Protein AF-A0A353M0T8-F1 (afdb_monomer)

Solvent-accessible surface area (backbone atoms only — not comparable to full-atom values): 13408 Å² total; per-residue (Å²): 133,67,71,51,78,49,78,46,78,76,43,76,49,71,53,77,60,93,92,59,94,62,74,53,70,44,45,34,38,38,43,40,48,41,46,63,42,78,44,73,46,60,30,57,77,46,74,51,64,88,62,98,70,72,75,49,75,45,65,50,77,38,79,50,81,59,85,53,52,76,47,76,43,81,46,80,46,76,46,75,47,76,66,82,47,95,89,59,68,36,44,64,43,74,76,49,57,52,71,50,79,45,80,78,47,77,49,61,37,74,32,33,41,40,38,33,30,27,31,27,38,38,38,34,30,29,24,74,81,73,47,80,47,76,50,78,37,78,54,65,48,67,48,77,49,78,48,74,42,89,87,38,52,53,85,44,48,81,46,77,49,77,48,73,49,58,49,73,42,72,34,78,86,19,42,25,32,39,34,44,34,42,41,35,45,31,40,32,38,28,61,83,56,69,44,76,40,45,56,45,76,47,39,81,87,70,55,53,54,73,45,71,42,82,43,78,42,88,40,78,68,62,78,57,77,48,79,49,80,106

pLDDT: mean 82.89, std 14.6, range [38.47, 98.19]

Sequence (230 aa):
MISEVNMAILACEWDLSSGQYSLDVDLILAVSVQVEQVQTIKAISDANIGQSVKLSTDGVVLNTLPPAVKLKIDKEITGILEFAQEGAAPVQTVLDITTDVKLNETELTKGKLVTRGAATLEVLYEDEELAVKVQSFVQALPFELVFEGPEIQGGMALQPRLKAQSEGYVVNDGKSVRVELKLAGAILLRDHQPLQILTEITAPGNQVEVRKELVAVDSFVNRKEQQATA

Structure (mmCIF, N/CA/C/O backbone):
data_AF-A0A353M0T8-F1
#
_entry.id   AF-A0A353M0T8-F1
#
loop_
_atom_site.group_PDB
_atom_site.id
_atom_site.type_symbol
_atom_site.label_atom_id
_atom_site.label_alt_id
_atom_site.label_comp_id
_atom_site.label_asym_id
_atom_site.label_entity_id
_atom_site.label_seq_id
_atom_site.pdbx_PDB_ins_code
_atom_site.Cartn_x
_atom_site.Cartn_y
_atom_site.Cartn_z
_atom_site.occupancy
_atom_site.B_iso_or_equiv
_atom_site.auth_seq_id
_atom_site.auth_comp_id
_atom_site.auth_asym_id
_atom_site.auth_atom_id
_atom_site.pdbx_PDB_model_num
ATOM 1 N N . MET A 1 1 ? -3.900 0.163 -27.337 1.00 49.16 1 MET A N 1
ATOM 2 C CA . MET A 1 1 ? -4.427 1.428 -26.794 1.00 49.16 1 MET A CA 1
ATOM 3 C C . MET A 1 1 ? -4.966 1.122 -25.415 1.00 49.16 1 MET A C 1
ATOM 5 O O . MET A 1 1 ? -6.133 0.772 -25.276 1.00 49.16 1 MET A O 1
ATOM 9 N N . ILE A 1 2 ? -4.084 1.124 -24.421 1.00 53.62 2 ILE A N 1
ATOM 10 C CA . ILE A 1 2 ? -4.481 0.979 -23.026 1.00 53.62 2 ILE A CA 1
ATOM 11 C C . ILE A 1 2 ? -4.616 2.402 -22.487 1.00 53.62 2 ILE A C 1
ATOM 13 O O . ILE A 1 2 ? -3.656 3.166 -22.452 1.00 53.62 2 ILE A O 1
ATOM 17 N N . SER A 1 3 ? -5.840 2.791 -22.154 1.00 55.12 3 SER A N 1
ATOM 18 C CA . SER A 1 3 ? -6.124 4.025 -21.427 1.00 55.12 3 SER A CA 1
ATOM 19 C C . SER A 1 3 ? -6.452 3.645 -19.991 1.00 55.12 3 SER A C 1
ATOM 21 O O . SER A 1 3 ? -7.425 2.925 -19.763 1.00 55.12 3 SER A O 1
ATOM 23 N N . GLU A 1 4 ? -5.649 4.110 -19.039 1.00 61.31 4 GLU A N 1
ATOM 24 C CA . GLU A 1 4 ? -5.911 3.912 -17.613 1.00 61.31 4 GLU A CA 1
ATOM 25 C C . GLU A 1 4 ? -6.399 5.237 -17.023 1.00 61.31 4 GLU A C 1
ATOM 27 O O . GLU A 1 4 ? -5.759 6.280 -17.173 1.00 61.31 4 GLU A O 1
ATOM 32 N N . VAL A 1 5 ? -7.568 5.197 -16.386 1.00 71.44 5 VAL A N 1
ATOM 33 C CA . VAL A 1 5 ? -8.126 6.321 -15.632 1.00 71.44 5 VAL A CA 1
ATOM 34 C C . VAL A 1 5 ? -8.110 5.924 -14.167 1.00 71.44 5 VAL A C 1
ATOM 36 O O . VAL A 1 5 ? -8.655 4.886 -13.797 1.00 71.44 5 VAL A O 1
ATOM 39 N N . ASN A 1 6 ? -7.481 6.750 -13.341 1.00 74.06 6 ASN A N 1
ATOM 40 C CA . ASN A 1 6 ? -7.487 6.609 -11.896 1.00 74.06 6 ASN A CA 1
ATOM 41 C C . ASN A 1 6 ? -8.168 7.834 -11.282 1.00 74.06 6 ASN A C 1
ATOM 43 O O . ASN A 1 6 ? -7.935 8.965 -11.713 1.00 74.06 6 ASN A O 1
ATOM 47 N N . MET A 1 7 ? -9.021 7.590 -10.294 1.00 73.75 7 MET A N 1
ATOM 48 C CA . MET A 1 7 ? -9.721 8.611 -9.536 1.00 73.75 7 MET A CA 1
ATOM 49 C C . MET A 1 7 ? -9.424 8.396 -8.058 1.00 73.75 7 MET A C 1
ATOM 51 O O . MET A 1 7 ? -9.626 7.298 -7.540 1.00 73.75 7 MET A O 1
ATOM 55 N N . ALA A 1 8 ? -8.958 9.446 -7.393 1.00 74.50 8 ALA A N 1
ATOM 56 C CA . ALA A 1 8 ? -8.719 9.459 -5.960 1.00 74.50 8 ALA A CA 1
ATOM 57 C C . ALA A 1 8 ? -9.489 10.616 -5.319 1.00 74.50 8 ALA A C 1
ATOM 59 O O . ALA A 1 8 ? -9.528 11.719 -5.867 1.00 74.50 8 ALA A O 1
ATOM 60 N N . ILE A 1 9 ? -10.080 10.365 -4.154 1.00 79.88 9 ILE A N 1
ATOM 61 C CA . ILE A 1 9 ? -10.622 11.418 -3.295 1.00 79.88 9 ILE A CA 1
ATOM 62 C C . ILE A 1 9 ? -9.432 12.024 -2.549 1.00 79.88 9 ILE A C 1
ATOM 64 O O . ILE A 1 9 ? -8.733 11.317 -1.827 1.00 79.88 9 ILE A O 1
ATOM 68 N N . LEU A 1 10 ? -9.163 13.307 -2.777 1.00 79.88 10 LEU A N 1
ATOM 69 C CA . LEU A 1 10 ? -8.103 14.047 -2.093 1.00 79.88 10 LEU A CA 1
ATOM 70 C C . LEU A 1 10 ? -8.574 14.607 -0.753 1.00 79.88 10 LEU A C 1
ATOM 72 O O . LEU A 1 10 ? -7.797 14.648 0.195 1.00 79.88 10 LEU A O 1
ATOM 76 N N . ALA A 1 11 ? -9.828 15.048 -0.695 1.00 74.94 11 ALA A N 1
ATOM 77 C CA . ALA A 1 11 ? -10.468 15.539 0.513 1.00 74.94 11 ALA A CA 1
ATOM 78 C C . ALA A 1 11 ? -11.963 15.226 0.459 1.00 74.94 11 ALA A C 1
ATOM 80 O O . ALA A 1 11 ? -12.565 15.247 -0.618 1.00 74.94 11 ALA A O 1
ATOM 81 N N . CYS A 1 12 ? -12.527 14.921 1.620 1.00 82.06 12 CYS A N 1
ATOM 82 C CA . CYS A 1 12 ? -13.956 14.772 1.842 1.00 82.06 12 CYS A CA 1
ATOM 83 C C . CYS A 1 12 ? -14.267 15.510 3.143 1.00 82.06 12 CYS A C 1
ATOM 85 O O . CYS A 1 12 ? -13.939 15.011 4.219 1.00 82.06 12 CYS A O 1
ATOM 87 N N . GLU A 1 13 ? -14.835 16.703 3.040 1.00 81.56 13 GLU A N 1
ATOM 88 C CA . GLU A 1 13 ? -15.342 17.447 4.190 1.00 81.56 13 GLU A CA 1
ATOM 89 C C . GLU A 1 13 ? -16.839 17.190 4.291 1.00 81.56 13 GLU A C 1
ATOM 91 O O . GLU A 1 13 ? -17.525 17.058 3.279 1.00 81.56 13 GLU A O 1
ATOM 96 N N . TRP A 1 14 ? -17.342 17.043 5.509 1.00 84.25 14 TRP A N 1
ATOM 97 C CA . TRP A 1 14 ? -18.766 16.864 5.729 1.00 84.25 14 TRP A CA 1
ATOM 98 C C . TRP A 1 14 ? -19.193 17.540 7.023 1.00 84.25 14 TRP A C 1
ATOM 100 O O . TRP A 1 14 ? -18.427 17.580 7.988 1.00 84.25 14 TRP A O 1
ATOM 110 N N . ASP A 1 15 ? -20.418 18.061 7.035 1.00 79.50 15 ASP A N 1
ATOM 111 C CA . ASP A 1 15 ? -21.046 18.637 8.222 1.00 79.50 15 ASP A CA 1
ATOM 112 C C . ASP A 1 15 ? -22.377 17.939 8.508 1.00 79.50 15 ASP A C 1
ATOM 114 O O . ASP A 1 15 ? -23.173 17.659 7.606 1.00 79.50 15 ASP A O 1
ATOM 118 N N . LEU A 1 16 ? -22.606 17.644 9.786 1.00 70.12 16 LEU A N 1
ATOM 119 C CA . LEU A 1 16 ? -23.854 17.077 10.276 1.00 70.12 16 LEU A CA 1
ATOM 120 C C . LEU A 1 16 ? -24.262 17.805 11.556 1.00 70.12 16 LEU A C 1
ATOM 122 O O . LEU A 1 16 ? -23.858 17.452 12.666 1.00 70.12 16 LEU A O 1
ATOM 126 N N . SER A 1 17 ? -25.100 18.824 11.393 1.00 78.50 17 SER A N 1
ATOM 127 C CA . SER A 1 17 ? -25.654 19.578 12.514 1.00 78.50 17 SER A CA 1
ATOM 128 C C . SER A 1 17 ? -26.813 18.827 13.187 1.00 78.50 17 SER A C 1
ATOM 130 O O . SER A 1 17 ? -27.560 18.072 12.558 1.00 78.50 17 SER A O 1
ATOM 132 N N . SER A 1 18 ? -27.012 19.053 14.489 1.00 70.50 18 SER A N 1
ATOM 133 C CA . SER A 1 18 ? -28.085 18.394 15.243 1.00 70.50 18 SER A CA 1
ATOM 134 C C . SER A 1 18 ? -29.473 18.732 14.676 1.00 70.50 18 SER A C 1
ATOM 136 O O . SER A 1 18 ? -29.837 19.892 14.490 1.00 70.50 18 SER A O 1
ATOM 138 N N . GLY A 1 19 ? -30.267 17.694 14.389 1.00 73.31 19 GLY A N 1
ATOM 139 C CA . GLY A 1 19 ? -31.608 17.830 13.808 1.00 73.31 19 GLY A CA 1
ATOM 140 C C . GLY A 1 19 ? -31.661 17.908 12.277 1.00 73.31 19 GLY A C 1
ATOM 141 O O . GLY A 1 19 ? -32.761 18.008 11.731 1.00 73.31 19 GLY A O 1
ATOM 142 N N . GLN A 1 20 ? -30.524 17.828 11.578 1.00 68.50 20 GLN A N 1
ATOM 143 C CA . GLN A 1 20 ? -30.495 17.640 10.127 1.00 68.50 20 GLN A CA 1
ATOM 144 C C . GLN A 1 20 ? -30.590 16.155 9.748 1.00 68.50 20 GLN A C 1
ATOM 146 O O . GLN A 1 20 ? -30.003 15.287 10.390 1.00 68.50 20 GLN A O 1
ATOM 151 N N . TYR A 1 21 ? -31.332 15.877 8.671 1.00 75.81 21 TYR A N 1
ATOM 152 C CA . TYR A 1 21 ? -31.419 14.557 8.024 1.00 75.81 21 TYR A CA 1
ATOM 153 C C . TYR A 1 21 ? -30.694 14.531 6.667 1.00 75.81 21 TYR A C 1
ATOM 155 O O . TYR A 1 21 ? -30.882 13.609 5.875 1.00 75.81 21 TYR A O 1
ATOM 163 N N . SER A 1 22 ? -29.910 15.567 6.377 1.00 67.00 22 SER A N 1
ATOM 164 C CA . SER A 1 22 ? -29.104 15.718 5.169 1.00 67.00 22 SER A CA 1
ATOM 165 C C . SER A 1 22 ? -27.657 15.948 5.577 1.00 67.00 22 SER A C 1
ATOM 167 O O . SER A 1 22 ? -27.404 16.703 6.511 1.00 67.00 22 SER A O 1
ATOM 169 N N . LEU A 1 23 ? -26.741 15.279 4.885 1.00 71.25 23 LEU A N 1
ATOM 170 C CA . LEU A 1 23 ? -25.301 15.408 5.061 1.00 71.25 23 LEU A CA 1
ATOM 171 C C . LEU A 1 23 ? -24.780 16.283 3.919 1.00 71.25 23 LEU A C 1
ATOM 173 O O . LEU A 1 23 ? -24.916 15.886 2.758 1.00 71.25 23 LEU A O 1
ATOM 177 N N . ASP A 1 24 ? -24.219 17.446 4.239 1.00 74.75 24 ASP A N 1
ATOM 178 C CA . ASP A 1 24 ? -23.495 18.253 3.255 1.00 74.75 24 ASP A CA 1
ATOM 179 C C . ASP A 1 24 ? -22.086 17.675 3.123 1.00 74.75 24 ASP A C 1
ATOM 181 O O . ASP A 1 24 ? -21.419 17.439 4.129 1.00 74.75 24 ASP A O 1
ATOM 185 N N . VAL A 1 25 ? -21.672 17.370 1.891 1.00 78.88 25 VAL A N 1
ATOM 186 C CA . VAL A 1 25 ? -20.403 16.696 1.595 1.00 78.88 25 VAL A CA 1
ATOM 187 C C . VAL A 1 25 ? -19.674 17.449 0.491 1.00 78.88 25 VAL A C 1
ATOM 189 O O . VAL A 1 25 ? -20.132 17.458 -0.652 1.00 78.88 25 VAL A O 1
ATOM 192 N N . ASP A 1 26 ? -18.506 17.990 0.819 1.00 82.38 26 ASP A N 1
ATOM 193 C CA . ASP A 1 26 ? -17.587 18.613 -0.125 1.00 82.38 26 ASP A CA 1
ATOM 194 C C . ASP A 1 26 ? -16.482 17.618 -0.495 1.00 82.38 26 ASP A C 1
ATOM 196 O O . ASP A 1 26 ? -15.750 17.108 0.357 1.00 82.38 26 ASP A O 1
ATOM 200 N N . LEU A 1 27 ? -16.343 17.330 -1.790 1.00 77.88 27 LEU A N 1
ATOM 201 C CA . LEU A 1 27 ? -15.376 16.362 -2.310 1.00 77.88 27 LEU A CA 1
ATOM 202 C C . LEU A 1 27 ? -14.376 17.041 -3.241 1.00 77.88 27 LEU A C 1
ATOM 204 O O . LEU A 1 27 ?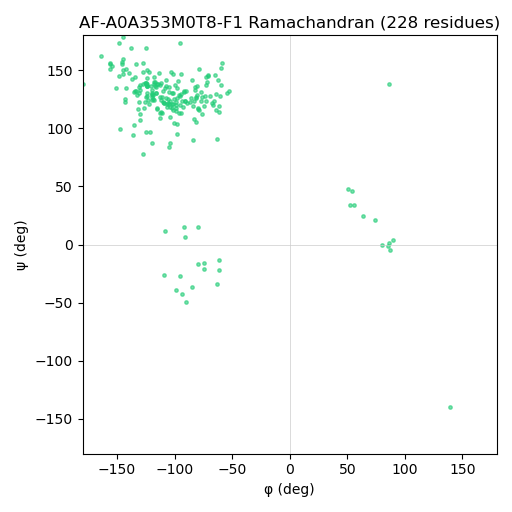 -14.739 17.610 -4.271 1.00 77.88 27 LEU A O 1
ATOM 208 N N . ILE A 1 28 ? -13.089 16.888 -2.937 1.00 83.94 28 ILE A N 1
ATOM 209 C CA . ILE A 1 28 ? -12.012 17.216 -3.869 1.00 83.94 28 ILE A CA 1
ATOM 210 C C . ILE A 1 28 ? -11.559 15.925 -4.530 1.00 83.94 28 ILE A C 1
ATOM 212 O O . ILE A 1 28 ? -11.042 15.022 -3.871 1.00 83.94 28 ILE A O 1
ATOM 216 N N . LEU A 1 29 ? -11.711 15.846 -5.849 1.00 77.94 29 LEU A N 1
ATOM 217 C CA . LEU A 1 29 ? -11.319 14.678 -6.631 1.00 77.94 29 LEU A CA 1
ATOM 218 C C . LEU A 1 29 ? -10.063 14.976 -7.453 1.00 77.94 29 LEU A C 1
ATOM 220 O O . LEU A 1 29 ? -9.959 16.012 -8.116 1.00 77.94 29 LEU A O 1
ATOM 224 N N . ALA A 1 30 ? -9.126 14.030 -7.458 1.00 76.62 30 ALA A N 1
ATOM 225 C CA . ALA A 1 30 ? -8.032 13.972 -8.415 1.00 76.62 30 ALA A CA 1
ATOM 226 C C . ALA A 1 30 ? -8.337 12.927 -9.478 1.00 76.62 30 ALA A C 1
ATOM 228 O O . ALA A 1 30 ? -8.460 11.737 -9.180 1.00 76.62 30 ALA A O 1
ATOM 229 N N . VAL A 1 31 ? -8.387 13.368 -10.733 1.00 77.12 31 VAL A N 1
ATOM 230 C CA . VAL A 1 31 ? -8.474 12.468 -11.882 1.00 77.12 31 VAL A CA 1
ATOM 231 C C . VAL A 1 31 ? -7.123 12.447 -12.585 1.00 77.12 31 VAL A C 1
ATOM 233 O O . VAL A 1 31 ? -6.618 13.478 -13.033 1.00 77.12 31 VAL A O 1
ATOM 236 N N . SER A 1 32 ? -6.537 11.256 -12.680 1.00 71.00 32 SER A N 1
ATOM 237 C CA . SER A 1 32 ? -5.331 10.982 -13.455 1.00 71.00 32 SER A CA 1
ATOM 238 C C . SER A 1 32 ? -5.692 10.134 -14.664 1.00 71.00 32 SER A C 1
ATOM 240 O O . SER A 1 32 ? -6.215 9.029 -14.522 1.00 71.00 32 SER A O 1
ATOM 242 N N . VAL A 1 33 ? -5.378 10.635 -15.856 1.00 69.19 33 VAL A N 1
ATOM 243 C CA . VAL A 1 33 ? -5.536 9.890 -17.108 1.00 69.19 33 VAL A CA 1
ATOM 244 C C . VAL A 1 33 ? -4.157 9.604 -17.683 1.00 69.19 33 VAL A C 1
ATOM 246 O O . VAL A 1 33 ? -3.357 10.523 -17.872 1.00 69.19 33 VAL A O 1
ATOM 249 N N . GLN A 1 34 ? -3.893 8.333 -17.973 1.00 63.38 34 GLN A N 1
ATOM 250 C CA . GLN A 1 34 ? -2.700 7.886 -18.679 1.00 63.38 34 GLN A CA 1
ATOM 251 C C . GLN A 1 34 ? -3.097 7.425 -20.081 1.00 63.38 34 GLN A C 1
ATOM 253 O O . GLN A 1 34 ? -3.930 6.530 -20.243 1.00 63.38 34 GLN A O 1
ATOM 258 N N . VAL A 1 35 ? -2.502 8.059 -21.094 1.00 63.50 35 VAL A N 1
ATOM 259 C CA . VAL A 1 35 ? -2.719 7.734 -22.508 1.00 63.50 35 VAL A CA 1
ATOM 260 C C . VAL A 1 35 ? -1.410 7.236 -23.106 1.00 63.50 35 VAL A C 1
ATOM 262 O O . VAL A 1 35 ? -0.359 7.858 -22.951 1.00 63.50 35 VAL A O 1
ATOM 265 N N . GLU A 1 36 ? -1.472 6.103 -23.797 1.00 57.09 36 GLU A N 1
ATOM 266 C CA . GLU A 1 36 ? -0.361 5.592 -24.597 1.00 57.09 36 GLU A CA 1
ATOM 267 C C . GLU A 1 36 ? -0.324 6.292 -25.957 1.00 57.09 36 GLU A C 1
ATOM 269 O O . GLU A 1 36 ? -1.310 6.271 -26.699 1.00 57.09 36 GLU A O 1
ATOM 274 N N . GLN A 1 37 ? 0.826 6.873 -26.309 1.00 58.06 37 GLN A N 1
ATOM 275 C CA . GLN A 1 37 ? 1.085 7.364 -27.656 1.00 58.06 37 GLN A CA 1
ATOM 276 C C . GLN A 1 37 ? 2.230 6.557 -28.266 1.00 58.06 37 GLN A C 1
ATOM 278 O O . GLN A 1 37 ? 3.372 6.619 -27.817 1.00 58.06 37 GLN A O 1
ATOM 283 N N . VAL A 1 38 ? 1.931 5.827 -29.337 1.00 62.16 38 VAL A N 1
ATOM 284 C CA . VAL A 1 38 ? 2.963 5.121 -30.099 1.00 62.16 38 VAL A CA 1
ATOM 285 C C . VAL A 1 38 ? 3.770 6.151 -30.885 1.00 62.16 38 VAL A C 1
ATOM 287 O O . VAL A 1 38 ? 3.206 6.915 -31.673 1.00 62.16 38 VAL A O 1
ATOM 290 N N . GLN A 1 39 ? 5.085 6.179 -30.678 1.00 64.00 39 GLN A N 1
ATOM 291 C CA . GLN A 1 39 ? 6.006 6.957 -31.502 1.00 64.00 39 GLN A CA 1
ATOM 292 C C . GLN A 1 39 ? 6.818 6.012 -32.384 1.00 64.00 39 GLN A C 1
ATOM 294 O O . GLN A 1 39 ? 7.214 4.926 -31.969 1.00 64.00 39 GLN A O 1
ATOM 299 N N . THR A 1 40 ? 7.073 6.414 -33.625 1.00 66.62 40 THR A N 1
ATOM 300 C CA . THR A 1 40 ? 7.914 5.639 -34.542 1.00 66.62 40 THR A CA 1
ATOM 301 C C . THR A 1 40 ? 9.214 6.387 -34.785 1.00 66.62 40 THR A C 1
ATOM 303 O O . THR A 1 40 ? 9.194 7.553 -35.173 1.00 66.62 40 THR A O 1
ATOM 306 N N . ILE A 1 41 ? 10.344 5.713 -34.577 1.00 74.94 41 ILE A N 1
ATOM 307 C CA . ILE A 1 41 ? 11.687 6.269 -34.767 1.00 74.94 41 ILE A CA 1
ATOM 308 C C . ILE A 1 41 ? 12.387 5.464 -35.861 1.00 74.94 41 ILE A C 1
ATOM 310 O O . ILE A 1 41 ? 12.284 4.240 -35.909 1.00 74.94 41 ILE A O 1
ATOM 314 N N . LYS A 1 42 ? 13.107 6.145 -36.758 1.00 75.88 42 LYS A N 1
ATOM 315 C CA . LYS A 1 42 ? 14.008 5.475 -37.704 1.00 75.88 42 LYS A CA 1
ATOM 316 C C . LYS A 1 42 ? 15.319 5.167 -36.990 1.00 75.88 42 LYS A C 1
ATOM 318 O O . LYS A 1 42 ? 16.110 6.076 -36.753 1.00 75.88 42 LYS A O 1
ATOM 323 N N . ALA A 1 43 ? 15.523 3.905 -36.646 1.00 81.94 43 ALA A N 1
ATOM 324 C CA . ALA A 1 43 ? 16.744 3.427 -36.018 1.00 81.94 43 ALA A CA 1
ATOM 325 C C . ALA A 1 43 ? 17.703 2.888 -37.080 1.00 81.94 43 ALA A C 1
ATOM 327 O O . ALA A 1 43 ? 17.266 2.325 -38.086 1.00 81.94 43 ALA A O 1
ATOM 328 N N . ILE A 1 44 ? 19.006 3.036 -36.859 1.00 82.50 44 ILE A N 1
ATOM 329 C CA . ILE A 1 44 ? 20.013 2.352 -37.673 1.00 82.50 44 ILE A CA 1
ATOM 330 C C . ILE A 1 44 ? 20.032 0.877 -37.267 1.00 82.50 44 ILE A C 1
ATOM 332 O O . ILE A 1 44 ? 20.296 0.559 -36.110 1.00 82.50 44 ILE A O 1
ATOM 336 N N . SER A 1 45 ? 19.731 -0.009 -38.217 1.00 80.62 45 SER A N 1
ATOM 337 C CA . SER A 1 45 ? 19.703 -1.462 -38.006 1.00 80.62 45 SER A CA 1
ATOM 338 C C . SER A 1 45 ? 21.018 -2.128 -38.406 1.00 80.62 45 SER A C 1
ATOM 340 O O . SER A 1 45 ? 21.348 -3.191 -37.891 1.00 80.62 45 SER A O 1
ATOM 342 N N . ASP A 1 46 ? 21.743 -1.521 -39.347 1.00 79.50 46 ASP A N 1
ATOM 343 C CA . ASP A 1 46 ? 23.007 -2.032 -39.868 1.00 79.50 46 ASP A CA 1
ATOM 344 C C . ASP A 1 46 ? 23.856 -0.891 -40.453 1.00 79.50 46 ASP A C 1
ATOM 346 O O . ASP A 1 46 ? 23.319 0.114 -40.939 1.00 79.50 46 ASP A O 1
ATOM 350 N N . ALA A 1 47 ? 25.178 -1.046 -40.410 1.00 78.38 47 ALA A N 1
ATOM 351 C CA . ALA A 1 47 ? 26.136 -0.095 -40.964 1.00 78.38 47 ALA A CA 1
ATOM 352 C C . ALA A 1 47 ? 27.332 -0.836 -41.571 1.00 78.38 47 ALA A C 1
ATOM 354 O O . ALA A 1 47 ? 28.013 -1.600 -40.887 1.00 78.38 47 ALA A O 1
ATOM 355 N N . ASN A 1 48 ? 27.618 -0.568 -42.846 1.00 78.75 48 ASN A N 1
ATOM 356 C CA . ASN A 1 48 ? 28.754 -1.152 -43.551 1.00 78.75 48 ASN A CA 1
ATOM 357 C C . ASN A 1 48 ? 29.878 -0.121 -43.706 1.00 78.75 48 ASN A C 1
ATOM 359 O O . ASN A 1 48 ? 29.646 1.019 -44.121 1.00 78.75 48 ASN A O 1
ATOM 363 N N . ILE A 1 49 ? 31.100 -0.531 -43.363 1.00 78.44 49 ILE A N 1
ATOM 364 C CA . ILE A 1 49 ? 32.287 0.320 -43.342 1.00 78.44 49 ILE A CA 1
ATOM 365 C C . ILE A 1 49 ? 33.404 -0.390 -44.107 1.00 78.44 49 ILE A C 1
ATOM 367 O O . ILE A 1 49 ? 33.931 -1.406 -43.660 1.00 78.44 49 ILE A O 1
ATOM 371 N N . GLY A 1 50 ? 33.785 0.166 -45.259 1.00 69.81 50 GLY A N 1
ATOM 372 C CA . GLY A 1 50 ? 34.783 -0.446 -46.143 1.00 69.81 50 GLY A CA 1
ATOM 373 C C . GLY A 1 50 ? 36.233 -0.345 -45.650 1.00 69.81 50 GLY A C 1
ATOM 374 O O . GLY A 1 50 ? 37.079 -1.125 -46.077 1.00 69.81 50 GLY A O 1
ATOM 375 N N . GLN A 1 51 ? 36.539 0.604 -44.761 1.00 74.38 51 GLN A N 1
ATOM 376 C CA . GLN A 1 51 ? 37.870 0.794 -44.171 1.00 74.38 51 GLN A CA 1
ATOM 377 C C . GLN A 1 51 ? 37.783 1.522 -42.826 1.00 74.38 51 GLN A C 1
ATOM 379 O O . GLN A 1 51 ? 36.841 2.269 -42.581 1.00 74.38 51 GLN A O 1
ATOM 384 N N . SER A 1 52 ? 38.777 1.335 -41.955 1.00 74.75 52 SER A N 1
ATOM 385 C CA . SER A 1 52 ? 38.769 1.930 -40.612 1.00 74.75 52 SER A CA 1
ATOM 386 C C . SER A 1 52 ? 38.738 3.465 -40.681 1.00 74.75 52 SER A C 1
ATOM 388 O O . SER A 1 52 ? 39.687 4.092 -41.152 1.00 74.75 52 SER A O 1
ATOM 390 N N . VAL A 1 53 ? 37.637 4.070 -40.228 1.00 78.81 53 VAL A N 1
ATOM 391 C CA . VAL A 1 53 ? 37.379 5.515 -40.301 1.00 78.81 53 VAL A CA 1
ATOM 392 C C . VAL A 1 53 ? 36.721 6.004 -39.011 1.00 78.81 53 VAL A C 1
ATOM 394 O O . VAL A 1 53 ? 35.973 5.276 -38.358 1.00 78.81 53 VAL A O 1
ATOM 397 N N . LYS A 1 54 ? 37.006 7.251 -38.616 1.00 77.62 54 LYS A N 1
ATOM 398 C CA . LYS A 1 54 ? 36.383 7.868 -37.440 1.00 77.62 54 LYS A CA 1
ATOM 399 C C . LYS A 1 54 ? 34.902 8.140 -37.712 1.00 77.62 54 LYS A C 1
ATOM 401 O O . LYS A 1 54 ? 34.570 8.810 -38.688 1.00 77.62 54 LYS A O 1
ATOM 406 N N . LEU A 1 55 ? 34.045 7.677 -36.807 1.00 81.31 55 LEU A N 1
ATOM 407 C CA . LEU A 1 55 ? 32.599 7.875 -36.859 1.00 81.31 55 LEU A CA 1
ATOM 408 C C . LEU A 1 55 ? 32.156 8.982 -35.902 1.00 81.31 55 LEU A C 1
ATOM 410 O O . LEU A 1 55 ? 32.726 9.146 -34.823 1.00 81.31 55 LEU A O 1
ATOM 414 N N . SER A 1 56 ? 31.112 9.705 -36.293 1.00 81.56 56 SER A N 1
ATOM 415 C CA . SER A 1 56 ? 30.318 10.559 -35.413 1.00 81.56 56 SER A CA 1
ATOM 416 C C . SER A 1 56 ? 28.878 10.065 -35.434 1.00 81.56 56 SER A C 1
ATOM 418 O O . SER A 1 56 ? 28.305 9.872 -36.506 1.00 81.56 56 SER A O 1
ATOM 420 N N . THR A 1 57 ? 28.296 9.844 -34.261 1.00 83.56 57 THR A N 1
ATOM 421 C CA . THR A 1 57 ? 26.959 9.259 -34.109 1.00 83.56 57 THR A CA 1
ATOM 422 C C . THR A 1 57 ? 26.018 10.239 -33.428 1.00 83.56 57 THR A C 1
ATOM 424 O O . THR A 1 57 ? 26.440 10.931 -32.504 1.00 83.56 57 THR A O 1
ATOM 427 N N . ASP A 1 58 ? 24.751 10.235 -33.827 1.00 83.00 58 ASP A N 1
ATOM 428 C CA . ASP A 1 58 ? 23.666 10.915 -33.117 1.00 83.00 58 ASP A CA 1
ATOM 429 C C . ASP A 1 58 ? 22.555 9.912 -32.786 1.00 83.00 58 ASP A C 1
ATOM 431 O O . ASP A 1 58 ? 22.354 8.910 -33.486 1.00 83.00 58 ASP A O 1
ATOM 435 N N . GLY A 1 59 ? 21.840 10.144 -31.693 1.00 80.56 59 GLY A N 1
ATOM 436 C CA . GLY A 1 59 ? 20.895 9.177 -31.166 1.00 80.56 59 GLY A CA 1
ATOM 437 C C . GLY A 1 59 ? 19.910 9.744 -30.161 1.00 80.56 59 GLY A C 1
ATOM 438 O O . GLY A 1 59 ? 20.114 10.791 -29.558 1.00 80.56 59 GLY A O 1
ATOM 439 N N . VAL A 1 60 ? 18.833 8.993 -29.966 1.00 79.94 60 VAL A N 1
ATOM 440 C CA . VAL A 1 60 ? 17.789 9.281 -28.984 1.00 79.94 60 VAL A CA 1
ATOM 441 C C . VAL A 1 60 ? 17.905 8.267 -27.854 1.00 79.94 60 VAL A C 1
ATOM 443 O O . VAL A 1 60 ? 18.054 7.070 -28.099 1.00 79.94 60 VAL A O 1
ATOM 446 N N . VAL A 1 61 ? 17.830 8.736 -26.610 1.00 75.50 61 VAL A N 1
ATOM 447 C CA . VAL A 1 61 ? 17.745 7.860 -25.438 1.00 75.50 61 VAL A CA 1
ATOM 448 C C . VAL A 1 61 ? 16.279 7.596 -25.132 1.00 75.50 61 VAL A C 1
ATOM 450 O O . VAL A 1 61 ? 15.499 8.522 -24.918 1.00 75.50 61 VAL A O 1
ATOM 453 N N . LEU A 1 62 ? 15.910 6.323 -25.106 1.00 69.88 62 LEU A N 1
ATOM 454 C CA . LEU A 1 62 ? 14.583 5.865 -24.746 1.00 69.88 62 LEU A CA 1
ATOM 455 C C . LEU A 1 62 ? 14.589 5.294 -23.342 1.00 69.88 62 LEU A C 1
ATOM 457 O O . LEU A 1 62 ? 15.283 4.324 -23.051 1.00 69.88 62 LEU A O 1
ATOM 461 N N . ASN A 1 63 ? 13.733 5.839 -22.490 1.00 65.88 63 ASN A N 1
ATOM 462 C CA . ASN A 1 63 ? 13.443 5.235 -21.201 1.00 65.88 63 ASN A CA 1
ATOM 463 C C . ASN A 1 63 ? 12.374 4.167 -21.411 1.00 65.88 63 ASN A C 1
ATOM 465 O O . ASN A 1 63 ? 11.177 4.454 -21.393 1.00 65.88 63 ASN A O 1
ATOM 469 N N . THR A 1 64 ? 12.816 2.942 -21.683 1.00 61.72 64 THR A N 1
ATOM 470 C CA . THR A 1 64 ? 11.901 1.811 -21.828 1.00 61.72 64 THR A CA 1
ATOM 471 C C . THR A 1 64 ? 11.317 1.437 -20.465 1.00 61.72 64 THR A C 1
ATOM 473 O O . THR A 1 64 ? 11.981 1.559 -19.435 1.00 61.72 64 THR A O 1
ATOM 476 N N . LEU A 1 65 ? 10.053 1.013 -20.446 1.00 64.19 65 LEU A N 1
ATOM 477 C CA . LEU A 1 65 ? 9.390 0.470 -19.259 1.00 64.19 65 LEU A CA 1
ATOM 478 C C . LEU A 1 65 ? 9.284 -1.048 -19.428 1.00 64.19 65 LEU A C 1
ATOM 480 O O . LEU A 1 65 ? 8.245 -1.529 -19.888 1.00 64.19 65 LEU A O 1
ATOM 484 N N . PRO A 1 66 ? 10.334 -1.821 -19.099 1.00 67.62 66 PRO A N 1
ATOM 485 C CA . PRO A 1 66 ? 10.243 -3.270 -19.151 1.00 67.62 66 PRO A CA 1
ATOM 486 C C . PRO A 1 66 ? 9.124 -3.779 -18.220 1.00 67.62 66 PRO A C 1
ATOM 488 O O . PRO A 1 66 ? 8.737 -3.092 -17.258 1.00 67.62 66 PRO A O 1
ATOM 491 N N . PRO A 1 67 ? 8.576 -4.979 -18.492 1.00 73.81 67 PRO A N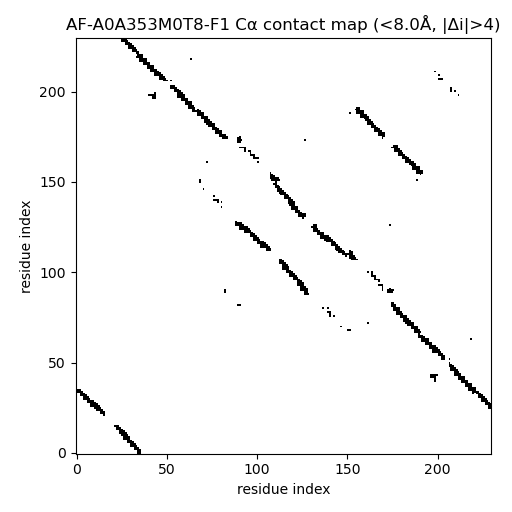 1
ATOM 492 C CA . PRO A 1 67 ? 7.597 -5.605 -17.617 1.00 73.81 67 PRO A CA 1
ATOM 493 C C . PRO A 1 67 ? 8.129 -5.679 -16.186 1.00 73.81 67 PRO A C 1
ATOM 495 O O . PRO A 1 67 ? 9.262 -6.093 -15.954 1.00 73.81 67 PRO A O 1
ATOM 498 N N . ALA A 1 68 ? 7.307 -5.263 -15.225 1.00 86.00 68 ALA A N 1
ATOM 499 C CA . ALA A 1 68 ? 7.701 -5.305 -13.827 1.00 86.00 68 ALA A CA 1
ATOM 500 C C . ALA A 1 68 ? 7.729 -6.750 -13.314 1.00 86.00 68 ALA A C 1
ATOM 502 O O . ALA A 1 68 ? 6.803 -7.524 -13.576 1.00 86.00 68 ALA A O 1
ATOM 503 N N . VAL A 1 69 ? 8.728 -7.076 -12.497 1.00 92.12 69 VAL A N 1
ATOM 504 C CA . VAL A 1 69 ? 8.684 -8.269 -11.649 1.00 92.12 69 VAL A CA 1
ATOM 505 C C . VAL A 1 69 ? 7.602 -8.043 -10.597 1.00 92.12 69 VAL A C 1
ATOM 507 O O . VAL A 1 69 ? 7.637 -7.062 -9.852 1.00 92.12 69 VAL A O 1
ATOM 510 N N . LYS A 1 70 ? 6.607 -8.932 -10.556 1.00 94.62 70 LYS A N 1
ATOM 511 C CA . LYS A 1 70 ? 5.446 -8.811 -9.670 1.00 94.62 70 LYS A CA 1
ATOM 512 C C . LYS A 1 70 ? 5.567 -9.762 -8.484 1.00 94.62 70 LYS A C 1
ATOM 514 O O . LYS A 1 70 ? 5.359 -10.963 -8.627 1.00 94.62 70 LYS A O 1
ATOM 519 N N . LEU A 1 71 ? 5.795 -9.197 -7.306 1.00 96.12 71 LEU A N 1
ATOM 520 C CA . LEU A 1 71 ? 5.902 -9.914 -6.040 1.00 96.12 71 LEU A CA 1
ATOM 521 C C . LEU A 1 71 ? 4.562 -9.830 -5.305 1.00 96.12 71 LEU A C 1
ATOM 523 O O . LEU A 1 71 ? 4.189 -8.768 -4.809 1.00 96.12 71 LEU A O 1
ATOM 527 N N . LYS A 1 72 ? 3.786 -10.920 -5.312 1.00 96.81 72 LYS A N 1
ATOM 528 C CA . LYS A 1 72 ? 2.443 -10.951 -4.707 1.00 96.81 72 LYS A CA 1
ATOM 529 C C . LYS A 1 72 ? 2.519 -10.950 -3.183 1.00 96.81 72 LYS A C 1
ATOM 531 O O . LYS A 1 72 ? 3.387 -11.594 -2.609 1.00 96.81 72 LYS A O 1
ATOM 536 N N . ILE A 1 73 ? 1.562 -10.279 -2.555 1.00 97.38 73 ILE A N 1
ATOM 537 C CA . ILE A 1 73 ? 1.421 -10.196 -1.103 1.00 97.38 73 ILE A CA 1
ATOM 538 C C . ILE A 1 73 ? 0.032 -10.686 -0.719 1.00 97.38 73 ILE A C 1
ATOM 540 O O . ILE A 1 73 ? -0.963 -10.239 -1.293 1.00 97.38 73 ILE A O 1
ATOM 544 N N . ASP A 1 74 ? 0.005 -11.582 0.257 1.00 97.12 74 ASP A N 1
ATOM 545 C CA . ASP A 1 74 ? -1.172 -11.983 1.021 1.00 97.12 74 ASP A CA 1
ATOM 546 C C . ASP A 1 74 ? -0.669 -12.323 2.428 1.00 97.12 74 ASP A C 1
ATOM 548 O O . ASP A 1 74 ? -0.011 -13.345 2.630 1.00 97.12 74 ASP A O 1
ATOM 552 N N . LYS A 1 75 ? -0.816 -11.380 3.361 1.00 97.00 75 LYS A N 1
ATOM 553 C CA . LYS A 1 75 ? -0.273 -11.476 4.717 1.00 97.00 75 LYS A CA 1
ATOM 554 C C . LYS A 1 75 ? -1.323 -11.047 5.728 1.00 97.00 75 LYS A C 1
ATOM 556 O O . LYS A 1 75 ? -1.899 -9.972 5.603 1.00 97.00 75 LYS A O 1
ATOM 561 N N . GLU A 1 76 ? -1.505 -11.865 6.752 1.00 97.69 76 GLU A N 1
ATOM 562 C CA . GLU A 1 76 ? -2.332 -11.548 7.912 1.00 97.69 76 GLU A CA 1
ATOM 563 C C . GLU A 1 76 ? -1.441 -11.081 9.065 1.00 97.69 76 GLU A C 1
ATOM 565 O O . GLU A 1 76 ? -0.348 -11.613 9.291 1.00 97.69 76 GLU A O 1
ATOM 570 N N . ILE A 1 77 ? -1.881 -10.033 9.754 1.00 97.56 77 ILE A N 1
ATOM 571 C CA . ILE A 1 77 ? -1.181 -9.398 10.867 1.00 97.56 77 ILE A CA 1
ATOM 572 C C . ILE A 1 77 ? -2.201 -9.209 11.984 1.00 97.56 77 ILE A C 1
ATOM 574 O O . ILE A 1 77 ? -3.259 -8.630 11.761 1.00 97.56 77 ILE A O 1
ATOM 578 N N . THR A 1 78 ? -1.882 -9.660 13.192 1.00 97.50 78 THR A N 1
ATOM 579 C CA . THR A 1 78 ? -2.744 -9.473 14.364 1.00 97.50 78 THR A CA 1
ATOM 580 C C . THR A 1 78 ? -2.013 -8.648 15.408 1.00 97.50 78 THR A C 1
ATOM 582 O O . THR A 1 78 ? -0.824 -8.863 15.646 1.00 97.50 78 THR A O 1
ATOM 585 N N . GLY A 1 79 ? -2.721 -7.732 16.058 1.00 96.94 79 GLY A N 1
ATOM 586 C CA . GLY A 1 79 ? -2.197 -6.988 17.198 1.00 96.94 79 GLY A CA 1
ATOM 587 C C . GLY A 1 79 ? -3.279 -6.617 18.197 1.00 96.94 79 GLY A C 1
ATOM 588 O O . GLY A 1 79 ? -4.465 -6.852 17.972 1.00 96.94 79 GLY A O 1
ATOM 589 N N . ILE A 1 80 ? -2.850 -6.060 19.325 1.00 97.06 80 ILE A N 1
ATOM 590 C CA . ILE A 1 80 ? -3.728 -5.583 20.390 1.00 97.06 80 ILE A CA 1
ATOM 591 C C . ILE A 1 80 ? -3.493 -4.085 20.535 1.00 97.06 80 ILE A C 1
ATOM 593 O O . ILE A 1 80 ? -2.362 -3.645 20.723 1.00 97.06 80 ILE A O 1
ATOM 597 N N . LEU A 1 81 ? -4.572 -3.318 20.434 1.00 96.19 81 LEU A N 1
ATOM 598 C CA . LEU A 1 81 ? -4.596 -1.890 20.701 1.00 96.19 81 LEU A CA 1
ATOM 599 C C . LEU A 1 81 ? -5.053 -1.678 22.136 1.00 96.19 81 LEU A C 1
ATOM 601 O O . LEU A 1 81 ? -6.151 -2.094 22.509 1.00 96.19 81 LEU A O 1
ATOM 605 N N . GLU A 1 82 ? -4.213 -1.046 22.942 1.00 93.62 82 GLU A N 1
ATOM 606 C CA . GLU A 1 82 ? -4.550 -0.705 24.319 1.00 93.62 82 GLU A 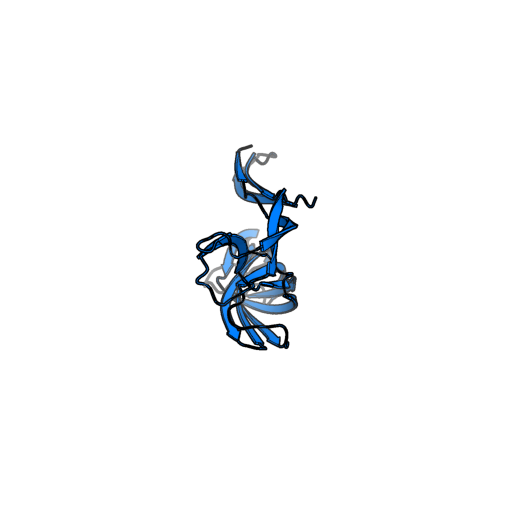CA 1
ATOM 607 C C . GLU A 1 82 ? -5.206 0.676 24.363 1.00 93.62 82 GLU A C 1
ATOM 609 O O . GLU A 1 82 ? -4.613 1.676 23.966 1.00 93.62 82 GLU A O 1
ATOM 614 N N . PHE A 1 83 ? -6.432 0.736 24.882 1.00 89.06 83 PHE A N 1
ATOM 615 C CA . PHE A 1 83 ? -7.190 1.981 25.052 1.00 89.06 83 PHE A CA 1
ATOM 616 C C . PHE A 1 83 ? -6.957 2.608 26.435 1.00 89.06 83 PHE A C 1
ATOM 618 O O . PHE A 1 83 ? -7.710 3.472 26.870 1.00 89.06 83 PHE A O 1
ATOM 625 N N . ALA A 1 84 ? -5.912 2.163 27.142 1.00 65.38 84 ALA A N 1
ATOM 626 C CA . ALA A 1 84 ? -5.645 2.482 28.537 1.00 65.38 84 ALA A CA 1
ATOM 627 C C . ALA A 1 84 ? -5.397 3.985 28.757 1.00 65.38 84 ALA A C 1
ATOM 629 O O . ALA A 1 84 ? -4.267 4.467 28.713 1.00 65.38 84 ALA A O 1
ATOM 630 N N . GLN A 1 85 ? -6.469 4.718 29.046 1.00 68.62 85 GLN A N 1
ATOM 631 C CA . GLN A 1 85 ? -6.421 6.025 29.681 1.00 68.62 85 GLN A CA 1
ATOM 632 C C . GLN A 1 85 ? -7.120 5.928 31.034 1.00 68.62 85 GLN A C 1
ATOM 634 O O . GLN A 1 85 ? -8.220 5.387 31.154 1.00 68.62 85 GLN A O 1
ATOM 639 N N . GLU A 1 86 ? -6.454 6.420 32.073 1.00 60.41 86 GLU A N 1
ATOM 640 C CA . GLU A 1 86 ? -6.990 6.420 33.430 1.00 60.41 86 GLU A CA 1
ATOM 641 C C . GLU A 1 86 ? -8.248 7.307 33.473 1.00 60.41 86 GLU A C 1
ATOM 643 O O . GLU A 1 86 ? -8.180 8.505 33.206 1.00 60.41 86 GLU A O 1
ATOM 648 N N . GLY A 1 87 ? -9.409 6.703 33.748 1.00 67.31 87 GLY A N 1
ATOM 649 C CA . GLY A 1 87 ? -10.704 7.394 33.770 1.00 67.31 87 GLY A CA 1
ATOM 650 C C . GLY A 1 87 ? -11.463 7.448 32.437 1.00 67.31 87 GLY A C 1
ATOM 651 O O . GLY A 1 87 ? -12.530 8.052 32.402 1.00 67.31 87 GLY A O 1
ATOM 652 N N . ALA A 1 88 ? -10.969 6.823 31.361 1.00 80.00 88 ALA A N 1
ATOM 653 C CA . ALA A 1 88 ? -11.753 6.660 30.136 1.00 80.00 88 ALA A CA 1
ATOM 654 C C . ALA A 1 88 ? -12.727 5.477 30.255 1.00 80.00 88 ALA A C 1
ATOM 656 O O . ALA A 1 88 ? -12.353 4.405 30.740 1.00 80.00 88 ALA A O 1
ATOM 657 N N . ALA A 1 89 ? -13.965 5.676 29.795 1.00 88.19 89 ALA A N 1
ATOM 658 C CA . ALA A 1 89 ? -14.945 4.604 29.673 1.00 88.19 89 ALA A CA 1
ATOM 659 C C . ALA A 1 89 ? -14.418 3.500 28.727 1.00 88.19 89 ALA A C 1
ATOM 661 O O . ALA A 1 89 ? -13.819 3.829 27.695 1.00 88.19 89 ALA A O 1
ATOM 662 N N . PRO A 1 90 ? -14.596 2.208 29.064 1.00 93.62 90 PRO A N 1
ATOM 663 C CA . PRO A 1 90 ? -14.172 1.106 28.209 1.00 93.62 90 PRO A CA 1
ATOM 664 C C . PRO A 1 90 ? -14.857 1.136 26.843 1.00 93.62 90 PRO A C 1
ATOM 666 O O . PRO A 1 90 ? -15.988 1.600 26.705 1.00 93.62 90 PRO A O 1
ATOM 669 N N . VAL A 1 91 ? -14.182 0.595 25.831 1.00 95.25 91 VAL A N 1
ATOM 670 C CA . VAL A 1 91 ? -14.758 0.411 24.497 1.00 95.25 91 VAL A CA 1
ATOM 671 C C . VAL A 1 91 ? -15.889 -0.613 24.576 1.00 95.25 91 VAL A C 1
ATOM 673 O O . VAL A 1 91 ? -15.661 -1.753 24.974 1.00 95.25 91 VAL A O 1
ATOM 676 N N . GLN A 1 92 ? -17.088 -0.235 24.144 1.00 94.81 92 GLN A N 1
ATOM 677 C CA . GLN A 1 92 ? -18.232 -1.135 24.043 1.00 94.81 92 GLN A CA 1
ATOM 678 C C . GLN A 1 92 ? -18.281 -1.806 22.666 1.00 94.81 92 GLN A C 1
ATOM 680 O O . GLN A 1 92 ? -18.378 -3.031 22.576 1.00 94.81 92 GLN A O 1
ATOM 685 N N . THR A 1 93 ? -18.169 -1.014 21.595 1.00 94.50 93 THR A N 1
ATOM 686 C CA . THR A 1 93 ? -18.290 -1.494 20.210 1.00 94.50 93 THR A CA 1
ATOM 687 C C . THR A 1 93 ? -17.295 -0.781 19.300 1.00 94.50 93 THR A C 1
ATOM 689 O O . THR A 1 93 ? -17.186 0.442 19.325 1.00 94.50 93 THR A O 1
ATOM 692 N N . VAL A 1 94 ? -16.601 -1.535 18.444 1.00 96.69 94 VAL A N 1
ATOM 693 C CA . VAL A 1 94 ? -15.841 -0.963 17.321 1.00 96.69 94 VAL A CA 1
ATOM 694 C C . VAL A 1 94 ? -16.802 -0.728 16.161 1.00 96.69 94 VAL A C 1
ATOM 696 O O . VAL A 1 94 ? -17.466 -1.662 15.716 1.00 96.69 94 VAL A O 1
ATOM 699 N N . LEU A 1 95 ? -16.879 0.512 15.684 1.00 95.62 95 LEU A N 1
ATOM 700 C CA . LEU A 1 95 ? -17.769 0.914 14.596 1.00 95.62 95 LEU A CA 1
ATOM 701 C C . LEU A 1 95 ? -17.059 0.842 13.242 1.00 95.62 95 LEU A C 1
ATOM 703 O O . LEU A 1 95 ? -17.640 0.353 12.277 1.00 95.62 95 LEU A O 1
ATOM 707 N N . ASP A 1 96 ? -15.809 1.308 13.180 1.00 96.88 96 ASP A N 1
ATOM 708 C CA . ASP A 1 96 ? -14.970 1.232 11.982 1.00 96.88 96 ASP A CA 1
ATOM 709 C C . ASP A 1 96 ? -13.471 1.280 12.330 1.00 96.88 96 ASP A C 1
ATOM 711 O O . ASP A 1 96 ? -13.074 1.806 13.375 1.00 96.88 96 ASP A O 1
ATOM 715 N N . ILE A 1 97 ? -12.635 0.735 11.441 1.00 96.88 97 ILE A N 1
ATOM 716 C CA . ILE A 1 97 ? -11.173 0.846 11.511 1.00 96.88 97 ILE A CA 1
ATOM 717 C C . ILE A 1 97 ? -10.630 1.292 10.158 1.00 96.88 97 ILE A C 1
ATOM 719 O O . ILE A 1 97 ? -10.479 0.501 9.223 1.00 96.88 97 ILE A O 1
ATOM 723 N N . THR A 1 98 ? -10.197 2.545 10.095 1.00 96.75 98 THR A N 1
ATOM 724 C CA . THR A 1 98 ? -9.452 3.060 8.949 1.00 96.75 98 THR A CA 1
ATOM 725 C C . THR A 1 98 ? -7.977 2.688 9.080 1.00 96.75 98 THR A C 1
ATOM 727 O O . THR A 1 98 ? -7.372 2.829 10.142 1.00 96.75 98 THR A O 1
ATOM 730 N N . THR A 1 99 ? -7.382 2.174 8.001 1.00 96.56 99 THR A N 1
ATOM 731 C CA . THR A 1 99 ? -6.004 1.659 8.003 1.00 96.56 99 THR A CA 1
ATOM 732 C C . THR A 1 99 ? -5.148 2.304 6.917 1.00 96.56 99 THR A C 1
ATOM 734 O O . THR A 1 99 ? -5.440 2.161 5.731 1.00 96.56 99 THR A O 1
ATOM 737 N N . ASP A 1 100 ? -4.042 2.934 7.318 1.00 95.94 100 ASP A N 1
ATOM 738 C CA . ASP A 1 100 ? -3.005 3.476 6.430 1.00 95.94 100 ASP A CA 1
ATOM 739 C C . ASP A 1 100 ? -1.730 2.630 6.536 1.00 95.94 100 ASP A C 1
ATOM 741 O O . ASP A 1 100 ? -1.158 2.484 7.617 1.00 95.94 100 ASP A O 1
ATOM 745 N N . VAL A 1 101 ? -1.269 2.061 5.421 1.00 95.88 101 VAL A N 1
ATOM 746 C CA . VAL A 1 101 ? -0.074 1.203 5.385 1.00 95.88 101 VAL A CA 1
ATOM 747 C C . VAL A 1 101 ? 1.083 1.928 4.725 1.00 95.88 101 VAL A C 1
ATOM 749 O O . VAL A 1 101 ? 0.994 2.335 3.567 1.00 95.88 101 VAL A O 1
ATOM 752 N N . LYS A 1 102 ? 2.217 1.995 5.429 1.00 93.75 102 LYS A N 1
ATOM 753 C CA . LYS A 1 102 ? 3.452 2.596 4.916 1.00 93.75 102 LYS A CA 1
ATOM 754 C C . LYS A 1 102 ? 4.615 1.621 4.982 1.00 93.75 102 LYS A C 1
ATOM 756 O O . LYS A 1 102 ? 4.801 0.925 5.977 1.00 93.75 102 LYS A O 1
ATOM 761 N N . LEU A 1 103 ? 5.398 1.584 3.904 1.00 95.12 103 LEU A N 1
ATOM 762 C CA . LEU A 1 103 ? 6.708 0.939 3.882 1.00 95.12 103 LEU A CA 1
ATOM 763 C C . LEU A 1 103 ? 7.736 1.961 4.373 1.00 95.12 103 LEU A C 1
ATOM 765 O O . LEU A 1 103 ? 7.843 3.046 3.806 1.00 95.12 103 LEU A O 1
ATOM 769 N N . ASN A 1 104 ? 8.460 1.615 5.431 1.00 92.94 104 ASN A N 1
ATOM 770 C CA . ASN A 1 104 ? 9.399 2.502 6.116 1.00 92.94 104 ASN A CA 1
ATOM 771 C C . ASN A 1 104 ? 10.838 2.246 5.658 1.00 92.94 104 ASN A C 1
ATOM 773 O O . ASN A 1 104 ? 11.610 3.181 5.472 1.00 92.94 104 ASN A O 1
ATOM 777 N N . GLU A 1 105 ? 11.190 0.976 5.453 1.00 94.81 105 GLU A N 1
ATOM 778 C CA . GLU A 1 105 ? 12.540 0.552 5.085 1.00 94.81 105 GLU A CA 1
ATOM 779 C C . GLU A 1 105 ? 12.485 -0.458 3.945 1.00 94.81 105 GLU A C 1
ATOM 781 O O . GLU A 1 105 ? 11.570 -1.284 3.852 1.00 94.81 105 GLU A O 1
ATOM 786 N N . THR A 1 106 ? 13.465 -0.391 3.048 1.00 95.12 106 THR A N 1
ATOM 787 C CA . THR A 1 106 ? 13.594 -1.321 1.927 1.00 95.12 106 THR A CA 1
ATOM 788 C C . THR A 1 106 ? 15.062 -1.618 1.665 1.00 95.12 106 THR A C 1
ATOM 790 O O . THR A 1 106 ? 15.845 -0.719 1.371 1.00 95.12 106 THR A O 1
ATOM 793 N N . GLU A 1 107 ? 15.407 -2.897 1.713 1.00 95.69 107 GLU A N 1
ATOM 794 C CA . GLU A 1 107 ? 16.702 -3.441 1.336 1.00 95.69 107 GLU A CA 1
ATOM 795 C C . GLU A 1 107 ? 16.513 -4.304 0.086 1.00 95.69 107 GLU A C 1
ATOM 797 O O . GLU A 1 107 ? 15.910 -5.380 0.125 1.00 95.69 107 GLU A O 1
ATOM 802 N N . LEU A 1 108 ? 17.015 -3.816 -1.046 1.00 95.31 108 LEU A N 1
ATOM 803 C CA . LEU A 1 108 ? 16.953 -4.511 -2.325 1.00 95.31 108 LEU A CA 1
ATOM 804 C C . LEU A 1 108 ? 18.362 -4.914 -2.755 1.00 95.31 108 LEU A C 1
ATOM 806 O O . LEU A 1 108 ? 19.199 -4.074 -3.082 1.00 95.31 108 LEU A O 1
ATOM 810 N N . THR A 1 109 ? 18.609 -6.217 -2.783 1.00 94.38 109 THR A N 1
ATOM 811 C CA . THR A 1 109 ? 19.879 -6.810 -3.205 1.00 94.38 109 THR A CA 1
ATOM 812 C C . THR A 1 109 ? 19.639 -7.814 -4.327 1.00 94.38 109 THR A C 1
ATOM 814 O O . THR A 1 109 ? 18.504 -8.163 -4.655 1.00 94.38 109 THR A O 1
ATOM 817 N N . LYS A 1 110 ? 20.715 -8.281 -4.968 1.00 94.44 110 LYS A N 1
ATOM 818 C CA . LYS A 1 110 ? 20.592 -9.301 -6.011 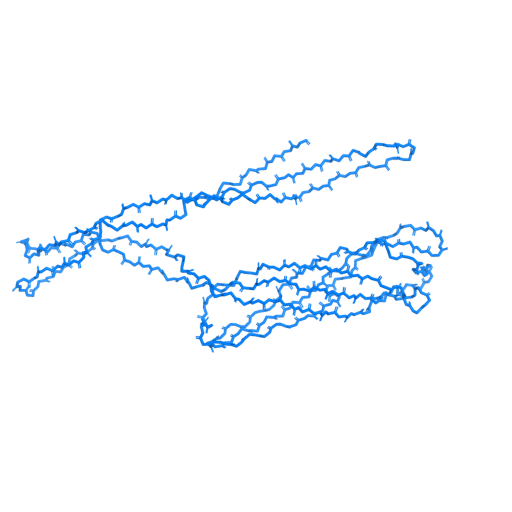1.00 94.44 110 LYS A CA 1
ATOM 819 C C . LYS A 1 110 ? 19.991 -10.575 -5.415 1.00 94.44 110 LYS A C 1
ATOM 821 O O . LYS A 1 110 ? 20.588 -11.191 -4.539 1.00 94.44 110 LYS A O 1
ATOM 826 N N . GLY A 1 111 ? 18.842 -10.978 -5.938 1.00 95.69 111 GLY A N 1
ATOM 827 C CA . GLY A 1 111 ? 18.129 -12.177 -5.528 1.00 95.69 111 GLY A CA 1
ATOM 828 C C . GLY A 1 111 ? 17.181 -11.992 -4.347 1.00 95.69 111 GLY A C 1
ATOM 829 O O . GLY A 1 111 ? 16.498 -12.954 -4.007 1.00 95.69 111 GLY A O 1
ATOM 830 N N . LYS A 1 112 ? 17.134 -10.811 -3.709 1.00 97.00 112 LYS A N 1
ATOM 831 C CA . LYS A 1 112 ? 16.387 -10.623 -2.460 1.00 97.00 112 LYS A CA 1
ATOM 832 C C . LYS A 1 112 ? 15.866 -9.203 -2.261 1.00 97.00 112 LYS A C 1
ATOM 834 O O . LYS A 1 112 ? 16.604 -8.229 -2.390 1.00 97.00 112 LYS A O 1
ATOM 839 N N . LEU A 1 113 ? 14.606 -9.112 -1.854 1.00 97.25 113 LEU A N 1
ATOM 840 C CA . LEU A 1 113 ? 13.959 -7.898 -1.371 1.00 97.25 113 LEU A CA 1
ATOM 841 C C . LEU A 1 113 ? 13.489 -8.128 0.068 1.00 97.25 113 LEU A C 1
ATOM 843 O O . LEU A 1 113 ? 12.741 -9.069 0.328 1.00 97.25 113 LEU A O 1
ATOM 847 N N . VAL A 1 114 ? 13.878 -7.241 0.978 1.00 97.69 114 VAL A N 1
ATOM 848 C CA . VAL A 1 114 ? 13.317 -7.143 2.330 1.00 97.69 114 VAL A CA 1
ATOM 849 C C . VAL A 1 114 ? 12.716 -5.755 2.479 1.00 97.69 114 VAL A C 1
ATOM 851 O O . VAL A 1 114 ? 13.402 -4.760 2.267 1.00 97.69 114 VAL A O 1
ATOM 854 N N . THR A 1 115 ? 11.438 -5.661 2.830 1.00 97.06 115 THR A N 1
ATOM 855 C CA . THR A 1 115 ? 10.812 -4.375 3.154 1.00 97.06 115 THR A CA 1
ATOM 856 C C . THR A 1 115 ? 10.056 -4.460 4.465 1.00 97.06 115 THR A C 1
ATOM 858 O O . THR A 1 115 ? 9.349 -5.434 4.728 1.00 97.06 115 THR A O 1
ATOM 861 N N . ARG A 1 116 ? 10.229 -3.437 5.300 1.00 97.94 116 ARG A N 1
ATOM 862 C CA . ARG A 1 116 ? 9.545 -3.294 6.583 1.00 97.94 116 ARG A CA 1
ATOM 863 C C . ARG A 1 116 ? 8.586 -2.130 6.501 1.00 97.94 116 ARG A C 1
ATOM 865 O O . ARG A 1 116 ? 8.911 -1.083 5.941 1.00 97.94 116 ARG A O 1
ATOM 872 N N . GLY A 1 117 ? 7.415 -2.310 7.080 1.00 97.12 117 GLY A N 1
ATOM 873 C CA . GLY A 1 117 ? 6.388 -1.292 7.147 1.00 97.12 117 GLY A CA 1
ATOM 874 C C . GLY A 1 117 ? 5.620 -1.367 8.447 1.00 97.12 117 GLY A C 1
ATOM 875 O O . GLY A 1 117 ? 5.868 -2.228 9.289 1.00 97.12 117 GLY A O 1
ATOM 876 N N . ALA A 1 118 ? 4.684 -0.447 8.606 1.00 97.25 118 ALA A N 1
ATOM 877 C CA . ALA A 1 118 ? 3.722 -0.495 9.688 1.00 97.25 118 ALA A CA 1
ATOM 878 C C . ALA A 1 118 ? 2.372 0.037 9.212 1.00 97.25 118 ALA A C 1
ATOM 880 O O . ALA A 1 118 ? 2.308 0.882 8.314 1.00 97.25 118 ALA A O 1
ATOM 881 N N . ALA A 1 119 ? 1.304 -0.474 9.815 1.00 97.56 119 ALA A N 1
ATOM 882 C CA . ALA A 1 119 ? -0.027 0.082 9.654 1.00 97.56 119 ALA A CA 1
ATOM 883 C C . ALA A 1 119 ? -0.322 1.070 10.786 1.00 97.56 119 ALA A C 1
ATOM 885 O O . ALA A 1 119 ? -0.143 0.748 11.963 1.00 97.56 119 ALA A O 1
ATOM 886 N N . THR A 1 120 ? -0.774 2.263 10.415 1.00 97.38 120 THR A N 1
ATOM 887 C CA . THR A 1 120 ? -1.416 3.219 11.315 1.00 97.38 120 THR A CA 1
ATOM 888 C C . THR A 1 120 ? -2.915 2.979 11.259 1.00 97.38 120 THR A C 1
ATOM 890 O O . THR A 1 120 ? -3.480 2.850 10.172 1.00 97.38 120 THR A O 1
ATOM 893 N N . LEU A 1 121 ? -3.542 2.899 12.427 1.00 97.94 121 LEU A N 1
ATOM 894 C CA . LEU A 1 121 ? -4.961 2.595 12.562 1.00 97.94 121 LEU A CA 1
ATOM 895 C C . LEU A 1 121 ? -5.681 3.781 13.184 1.00 97.94 121 LEU A C 1
ATOM 897 O O . LEU A 1 121 ? -5.209 4.343 14.168 1.00 97.94 121 LEU A O 1
ATOM 901 N N . GLU A 1 122 ? -6.832 4.132 12.640 1.00 97.50 122 GLU A N 1
ATOM 902 C CA . GLU A 1 122 ? -7.772 5.056 13.256 1.00 97.50 122 GLU A CA 1
ATOM 903 C C . GLU A 1 122 ? -9.045 4.282 13.574 1.00 97.50 122 GLU A C 1
ATOM 905 O O . GLU A 1 122 ? -9.667 3.702 12.684 1.00 97.50 122 GLU A O 1
ATOM 910 N N . VAL A 1 123 ? -9.377 4.205 14.859 1.00 96.69 123 VAL A N 1
ATOM 911 C CA . VAL A 1 123 ? -10.491 3.400 15.357 1.00 96.69 123 VAL A CA 1
ATOM 912 C C . VAL A 1 123 ? -11.624 4.330 15.747 1.00 96.69 123 VAL A C 1
ATOM 914 O O . VAL A 1 123 ? -11.464 5.143 16.659 1.00 96.69 123 VAL A O 1
ATOM 917 N N . LEU A 1 124 ? -12.762 4.178 15.075 1.00 96.31 124 LEU A N 1
ATOM 918 C CA . LEU A 1 124 ? -14.035 4.772 15.457 1.00 96.31 124 LEU A CA 1
ATOM 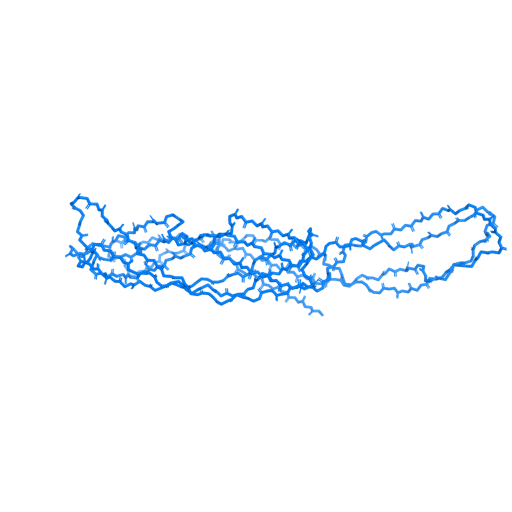919 C C . LEU A 1 124 ? -14.771 3.774 16.351 1.00 96.31 124 LEU A C 1
ATOM 921 O O . LEU A 1 124 ? -14.997 2.627 15.957 1.00 96.31 124 LEU A O 1
ATOM 925 N N . TYR A 1 125 ? -15.139 4.190 17.555 1.00 94.69 125 TYR A N 1
ATOM 926 C CA . TYR A 1 125 ? -15.751 3.306 18.540 1.00 94.69 125 TYR A CA 1
ATOM 927 C C . TYR A 1 125 ? -16.799 4.017 19.389 1.00 94.69 125 TYR A C 1
ATOM 929 O O . TYR A 1 125 ? -16.802 5.240 19.507 1.00 94.69 125 TYR A O 1
ATOM 937 N N . GLU A 1 126 ? -17.678 3.223 19.983 1.00 93.94 126 GLU A N 1
ATOM 938 C CA . GLU A 1 126 ? -18.605 3.623 21.036 1.00 93.94 126 GLU A CA 1
ATOM 939 C C . GLU A 1 126 ? -18.083 3.080 22.372 1.00 93.94 126 GLU A C 1
ATOM 941 O O . GLU A 1 126 ? -17.636 1.929 22.441 1.00 93.94 126 GLU A O 1
ATOM 946 N N . ASP A 1 127 ? -18.096 3.902 23.418 1.00 93.94 127 ASP A N 1
ATOM 947 C CA . ASP A 1 127 ? -17.757 3.488 24.782 1.00 93.94 127 ASP A CA 1
ATOM 948 C C . ASP A 1 127 ? -18.997 3.114 25.615 1.00 93.94 127 ASP A C 1
ATOM 950 O O . ASP A 1 127 ? -20.131 3.289 25.180 1.00 93.94 127 ASP A O 1
ATOM 954 N N . GLU A 1 128 ? -18.792 2.593 26.827 1.00 92.44 128 GLU A N 1
ATOM 955 C CA . GLU A 1 128 ? -19.889 2.201 27.733 1.00 92.44 128 GLU A CA 1
ATOM 956 C C . GLU A 1 128 ? -20.811 3.364 28.164 1.00 92.44 128 GLU A C 1
ATOM 958 O O . GLU A 1 128 ? -21.897 3.126 28.697 1.00 92.44 128 GLU A O 1
ATOM 963 N N . GLU A 1 129 ? -20.411 4.620 27.937 1.00 91.62 129 GLU A N 1
ATOM 964 C CA . GLU A 1 129 ? -21.236 5.812 28.178 1.00 91.62 129 GLU A CA 1
ATOM 965 C C . GLU A 1 129 ? -22.055 6.219 26.938 1.00 91.62 129 GLU A C 1
ATOM 967 O O . GLU A 1 129 ? -22.737 7.247 26.960 1.00 91.62 129 GLU A O 1
ATOM 972 N N . LEU A 1 130 ? -22.036 5.398 25.879 1.00 89.06 130 LEU A N 1
ATOM 973 C CA . LEU A 1 130 ? -22.681 5.636 24.584 1.00 89.06 130 LEU A CA 1
ATOM 974 C C . LEU A 1 130 ? -22.109 6.855 23.840 1.00 89.06 130 LEU A C 1
ATOM 976 O O . LEU A 1 130 ? -22.790 7.475 23.017 1.00 89.06 130 LEU A O 1
ATOM 980 N N . ALA A 1 131 ? -20.858 7.231 24.129 1.00 88.19 131 ALA A N 1
ATOM 981 C CA . ALA A 1 131 ? -20.163 8.290 23.413 1.00 88.19 131 ALA A CA 1
ATOM 982 C C . ALA A 1 131 ? -19.360 7.712 22.240 1.00 88.19 131 ALA A C 1
ATOM 984 O O . ALA A 1 131 ? -18.572 6.779 22.396 1.00 88.19 131 ALA A O 1
ATOM 985 N N . VAL A 1 132 ? -19.519 8.315 21.058 1.00 91.00 132 VAL A N 1
ATOM 986 C CA . VAL A 1 132 ? -18.736 7.966 19.865 1.00 91.00 132 VAL A CA 1
ATOM 987 C C . VAL A 1 132 ? -17.420 8.739 19.868 1.00 91.00 132 VAL A C 1
ATOM 989 O O . VAL A 1 132 ? -17.406 9.968 19.968 1.00 91.00 132 VAL A O 1
ATOM 992 N N . LYS A 1 133 ? -16.305 8.017 19.752 1.00 89.88 133 LYS A N 1
ATOM 993 C CA . LYS A 1 133 ? -14.942 8.546 19.829 1.00 89.88 133 LYS A CA 1
ATOM 994 C C . LYS A 1 133 ? -14.080 8.006 18.695 1.00 89.88 133 LYS A C 1
ATOM 996 O O . LYS A 1 133 ? -14.315 6.921 18.167 1.00 89.88 133 LYS A O 1
ATOM 1001 N N . VAL A 1 134 ? -13.046 8.770 18.355 1.00 92.75 134 VAL A N 1
ATOM 1002 C CA . VAL A 1 134 ? -12.004 8.376 17.404 1.00 92.75 134 VAL A CA 1
ATOM 1003 C C . VAL A 1 134 ? -10.661 8.376 18.121 1.00 92.75 134 VAL A C 1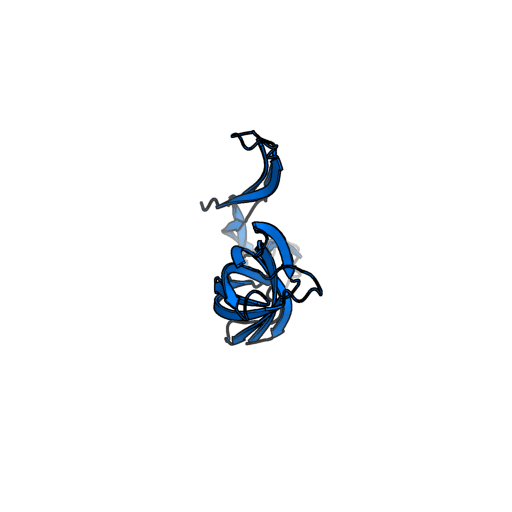
ATOM 1005 O O . VAL A 1 134 ? -10.331 9.333 18.824 1.00 92.75 134 VAL A O 1
ATOM 1008 N N . GLN A 1 135 ? -9.877 7.314 17.944 1.00 94.12 135 GLN A N 1
ATOM 1009 C CA . GLN A 1 135 ? -8.519 7.223 18.476 1.00 94.12 135 GLN A CA 1
ATOM 1010 C C . GLN A 1 135 ? -7.541 6.708 17.419 1.00 94.12 135 GLN A C 1
ATOM 1012 O O . GLN A 1 135 ? -7.790 5.702 16.756 1.00 94.12 135 GLN A O 1
ATOM 1017 N N . SER A 1 136 ? -6.405 7.397 17.292 1.00 95.31 136 SER A N 1
ATOM 1018 C CA . SER A 1 136 ? -5.343 7.052 16.347 1.00 95.31 136 SER A CA 1
ATOM 1019 C C . SER A 1 136 ? -4.222 6.263 17.026 1.00 95.31 136 SER A C 1
ATOM 1021 O O . SER A 1 136 ? -3.741 6.631 18.099 1.00 95.31 136 SER A O 1
ATOM 1023 N N . PHE A 1 137 ? -3.779 5.198 16.365 1.00 96.38 137 PHE A N 1
ATOM 1024 C CA . PHE A 1 137 ? -2.680 4.330 16.763 1.00 96.38 137 PHE A CA 1
ATOM 1025 C C . PHE A 1 137 ? -1.625 4.323 15.656 1.00 96.38 137 PHE A C 1
ATOM 1027 O O . PHE A 1 137 ? -1.722 3.604 14.657 1.00 96.38 137 PHE A O 1
ATOM 1034 N N . VAL A 1 138 ? -0.606 5.161 15.829 1.00 95.75 138 VAL A N 1
ATOM 1035 C CA . VAL A 1 138 ? 0.462 5.353 14.844 1.00 95.75 138 VAL A CA 1
ATOM 1036 C C . VAL A 1 138 ? 1.400 4.151 14.837 1.00 95.75 138 VAL A C 1
ATOM 1038 O O . VAL A 1 138 ? 1.913 3.763 15.882 1.00 95.75 138 VAL A O 1
ATOM 1041 N N . GLN A 1 139 ? 1.641 3.584 13.649 1.00 94.69 139 GLN A N 1
ATOM 1042 C CA . GLN A 1 139 ? 2.529 2.428 13.453 1.00 94.69 139 GLN A CA 1
ATOM 1043 C C . GLN A 1 139 ? 2.216 1.229 14.375 1.00 94.69 139 GLN A C 1
ATOM 1045 O O . GLN A 1 139 ? 3.115 0.494 14.780 1.00 94.69 139 GLN A O 1
ATOM 1050 N N . ALA A 1 140 ? 0.937 1.017 14.688 1.00 95.31 140 ALA A N 1
ATOM 1051 C CA . ALA A 1 140 ? 0.476 0.022 15.653 1.00 95.31 140 ALA A CA 1
ATOM 1052 C C . ALA A 1 140 ? 0.790 -1.426 15.257 1.00 95.31 140 ALA A C 1
ATOM 1054 O O . ALA A 1 140 ? 1.040 -2.266 16.119 1.00 95.31 140 ALA A O 1
ATOM 1055 N N . LEU A 1 141 ? 0.768 -1.722 13.954 1.00 97.25 141 LEU A N 1
ATOM 1056 C CA . LEU A 1 141 ? 0.994 -3.067 13.426 1.00 97.25 141 LEU A CA 1
ATOM 1057 C C . LEU A 1 141 ? 2.220 -3.080 12.501 1.00 97.25 141 LEU A C 1
ATOM 1059 O O . LEU A 1 141 ? 2.069 -2.886 11.290 1.00 97.25 141 LEU A O 1
ATOM 1063 N N . PRO A 1 142 ? 3.441 -3.277 13.033 1.00 97.12 142 PRO A N 1
ATOM 1064 C CA . PRO A 1 142 ? 4.635 -3.432 12.213 1.00 97.12 142 PRO A CA 1
ATOM 1065 C C . PRO A 1 142 ? 4.634 -4.776 11.474 1.00 97.12 142 PRO A C 1
ATOM 1067 O O . PRO A 1 142 ? 4.175 -5.797 11.986 1.00 97.12 142 PRO A O 1
ATOM 1070 N N . PHE A 1 143 ? 5.190 -4.796 10.265 1.00 96.81 143 PHE A N 1
ATOM 1071 C CA . PHE A 1 143 ? 5.321 -6.001 9.454 1.00 96.81 143 PHE A CA 1
ATOM 1072 C C . PHE A 1 143 ? 6.598 -5.993 8.611 1.00 96.81 143 PHE A C 1
ATOM 1074 O O . PHE A 1 143 ? 7.130 -4.949 8.240 1.00 96.81 143 PHE A O 1
ATOM 1081 N N . GLU A 1 144 ? 7.060 -7.191 8.256 1.00 97.50 144 GLU A N 1
ATOM 1082 C CA . GLU A 1 144 ? 8.173 -7.412 7.330 1.00 97.50 144 GLU A CA 1
ATOM 1083 C C . GLU A 1 144 ? 7.718 -8.303 6.169 1.00 97.50 144 GLU A C 1
ATOM 1085 O O . GLU A 1 144 ? 6.994 -9.283 6.373 1.00 97.50 144 GLU A O 1
ATOM 1090 N N . LEU A 1 145 ? 8.130 -7.963 4.952 1.00 97.31 145 LEU A N 1
ATOM 1091 C CA . LEU A 1 145 ? 7.925 -8.754 3.745 1.00 97.31 145 LEU A CA 1
ATOM 1092 C C . LEU A 1 145 ? 9.290 -9.137 3.177 1.00 97.31 145 LEU A C 1
ATOM 1094 O O . LEU A 1 145 ? 10.142 -8.272 2.969 1.00 97.31 145 LEU A O 1
ATOM 1098 N N . VAL A 1 146 ? 9.474 -10.427 2.904 1.00 97.44 146 VAL A N 1
ATOM 1099 C CA . VAL A 1 146 ? 10.714 -10.975 2.350 1.00 97.44 146 VAL A CA 1
ATOM 1100 C C . VAL A 1 146 ? 10.387 -11.724 1.069 1.00 97.44 146 VAL A C 1
ATOM 1102 O O . VAL A 1 146 ? 9.522 -12.598 1.059 1.00 97.44 146 VAL A O 1
ATOM 1105 N N . PHE A 1 147 ? 11.097 -11.386 -0.001 1.00 97.50 147 PHE A N 1
ATOM 1106 C CA . PHE A 1 147 ? 11.006 -12.053 -1.293 1.00 97.50 147 PHE A CA 1
ATOM 1107 C C . PHE A 1 147 ? 12.390 -12.466 -1.753 1.00 97.50 147 PHE A C 1
ATOM 1109 O O . PHE A 1 147 ? 13.341 -11.690 -1.649 1.00 97.50 147 PHE A O 1
ATOM 1116 N N . GLU A 1 148 ? 12.484 -13.666 -2.307 1.00 96.56 148 GLU A N 1
ATOM 1117 C CA . GLU A 1 148 ? 13.713 -14.206 -2.873 1.00 96.56 148 GLU A CA 1
ATOM 1118 C C . GLU A 1 148 ? 13.409 -14.740 -4.274 1.00 96.56 148 GLU A C 1
ATOM 1120 O O . GLU A 1 148 ? 12.400 -15.415 -4.480 1.00 96.56 148 GLU A O 1
ATOM 1125 N N . GLY A 1 149 ? 14.253 -14.402 -5.247 1.00 94.56 149 GLY A N 1
ATOM 1126 C CA . GLY A 1 149 ? 14.039 -14.782 -6.642 1.00 94.56 149 GLY A CA 1
ATOM 1127 C C . GLY A 1 149 ? 15.149 -14.275 -7.565 1.00 94.56 149 GLY A C 1
ATOM 1128 O O . GLY A 1 149 ? 15.603 -13.141 -7.397 1.00 94.56 149 GLY A O 1
ATOM 1129 N N . PRO A 1 150 ? 15.624 -15.080 -8.535 1.00 93.00 150 PRO A N 1
ATOM 1130 C CA . PRO A 1 150 ? 16.719 -14.703 -9.437 1.00 93.00 150 PRO A CA 1
ATOM 1131 C C . PRO A 1 150 ? 16.419 -13.477 -10.317 1.00 93.00 150 PRO A C 1
ATOM 1133 O O . PRO A 1 150 ? 17.344 -12.828 -10.803 1.00 93.00 150 PRO A O 1
ATOM 1136 N N . GLU A 1 151 ? 15.144 -13.157 -10.523 1.00 90.56 151 GLU A N 1
ATOM 1137 C CA . GLU A 1 151 ? 14.656 -11.992 -11.255 1.00 90.56 151 GLU A CA 1
ATOM 1138 C C . GLU A 1 151 ? 14.801 -10.674 -10.478 1.00 90.56 151 GLU A C 1
ATOM 1140 O O . GLU A 1 151 ? 14.728 -9.600 -11.072 1.00 90.56 151 GLU A O 1
ATOM 1145 N N . ILE A 1 152 ? 15.029 -10.738 -9.162 1.00 93.94 152 ILE A N 1
ATOM 1146 C CA . ILE A 1 152 ? 15.213 -9.566 -8.309 1.00 93.94 152 ILE A CA 1
ATOM 1147 C C . ILE A 1 152 ? 16.644 -9.056 -8.479 1.00 93.94 152 ILE A C 1
ATOM 1149 O O . ILE A 1 152 ? 17.613 -9.733 -8.124 1.00 93.94 152 ILE A O 1
ATOM 1153 N N . GLN A 1 153 ? 16.796 -7.841 -8.999 1.00 91.06 153 GLN A N 1
ATOM 1154 C CA . GLN A 1 153 ? 18.101 -7.202 -9.153 1.00 91.06 153 GLN A CA 1
ATOM 1155 C C . GLN A 1 153 ? 18.225 -5.973 -8.256 1.00 91.06 153 GLN A C 1
ATOM 1157 O O . GLN A 1 153 ? 17.254 -5.263 -7.995 1.00 91.06 153 GLN A O 1
ATOM 1162 N N . GLY A 1 154 ? 19.447 -5.722 -7.783 1.00 88.12 154 GLY A N 1
ATOM 1163 C CA . GLY A 1 154 ? 19.759 -4.491 -7.064 1.00 88.12 154 GLY A CA 1
ATOM 1164 C C . GLY A 1 154 ? 19.554 -3.271 -7.964 1.00 88.12 154 GLY A C 1
ATOM 1165 O O . GLY A 1 154 ? 19.869 -3.322 -9.149 1.00 88.12 154 GLY A O 1
ATOM 1166 N N . GLY A 1 155 ? 19.037 -2.182 -7.394 1.00 86.06 155 GLY A N 1
ATOM 1167 C CA . GLY A 1 155 ? 18.819 -0.921 -8.111 1.00 86.06 155 GLY A CA 1
ATOM 1168 C C . GLY A 1 155 ? 17.493 -0.810 -8.872 1.00 86.06 155 GLY A C 1
ATOM 1169 O O . GLY A 1 155 ? 17.223 0.252 -9.426 1.00 86.06 155 GLY A O 1
ATOM 1170 N N . MET A 1 156 ? 16.643 -1.845 -8.873 1.00 89.88 156 MET A N 1
ATOM 1171 C CA . MET A 1 156 ? 15.285 -1.724 -9.420 1.00 89.88 156 MET A CA 1
ATOM 1172 C C . MET A 1 156 ? 14.436 -0.747 -8.594 1.00 89.88 156 MET A C 1
ATOM 1174 O O . MET A 1 156 ? 14.540 -0.680 -7.368 1.00 89.88 156 MET A O 1
ATOM 1178 N N . ALA A 1 157 ? 13.544 -0.020 -9.263 1.00 89.06 157 ALA A N 1
ATOM 1179 C CA . ALA A 1 157 ? 12.571 0.845 -8.614 1.00 89.06 157 ALA A CA 1
ATOM 1180 C C . ALA A 1 157 ? 11.417 0.021 -8.024 1.00 89.06 157 ALA A C 1
ATOM 1182 O O . ALA A 1 157 ? 10.828 -0.823 -8.704 1.00 89.06 157 ALA A O 1
ATOM 1183 N N . LEU A 1 158 ? 11.080 0.298 -6.765 1.00 91.62 158 LEU A N 1
ATOM 1184 C CA . LEU A 1 158 ? 9.998 -0.346 -6.026 1.00 91.62 158 LEU A CA 1
ATOM 1185 C C . LEU A 1 158 ? 8.703 0.466 -6.155 1.00 91.62 158 LEU A C 1
ATOM 1187 O O . LEU A 1 158 ? 8.655 1.636 -5.784 1.00 91.62 158 LEU A O 1
ATOM 1191 N N . GLN A 1 159 ? 7.636 -0.165 -6.641 1.00 91.88 159 GLN A N 1
ATOM 1192 C CA . GLN A 1 159 ? 6.306 0.433 -6.740 1.00 91.88 159 GLN A CA 1
ATOM 1193 C C . GLN A 1 159 ? 5.276 -0.453 -6.011 1.00 91.88 159 GLN A C 1
ATOM 1195 O O . GLN A 1 159 ? 4.782 -1.431 -6.586 1.00 91.88 159 GLN A O 1
ATOM 1200 N N . PRO A 1 160 ? 4.942 -0.146 -4.744 1.00 91.94 160 PRO A N 1
ATOM 1201 C CA . PRO A 1 160 ? 3.962 -0.906 -3.980 1.00 91.94 160 PRO A CA 1
ATOM 1202 C C . PRO A 1 160 ? 2.537 -0.633 -4.475 1.00 91.94 160 PRO A C 1
ATOM 1204 O O . PRO A 1 160 ? 2.147 0.503 -4.733 1.00 91.94 160 PRO A O 1
ATOM 1207 N N . ARG A 1 161 ? 1.740 -1.695 -4.594 1.00 93.56 161 ARG A N 1
ATOM 1208 C CA . ARG A 1 161 ? 0.294 -1.657 -4.840 1.00 93.56 161 ARG A CA 1
ATOM 1209 C C . ARG A 1 161 ? -0.382 -2.517 -3.780 1.00 93.56 161 ARG A C 1
ATOM 1211 O O . ARG A 1 161 ? -0.703 -3.680 -4.031 1.00 93.56 161 ARG A O 1
ATOM 1218 N N . LEU A 1 162 ? -0.509 -1.952 -2.583 1.00 92.88 162 LEU A N 1
ATOM 1219 C CA . LEU A 1 162 ? -1.019 -2.631 -1.395 1.00 92.88 162 LEU A CA 1
ATOM 1220 C C . LEU A 1 162 ? -2.460 -2.211 -1.114 1.00 92.88 162 LEU A C 1
ATOM 1222 O O . LEU A 1 162 ? -2.855 -1.083 -1.398 1.00 92.88 162 LEU A O 1
ATOM 1226 N N . LYS A 1 163 ? -3.231 -3.133 -0.552 1.00 94.12 163 LYS A N 1
ATOM 1227 C CA . LYS A 1 163 ? -4.555 -2.908 0.014 1.00 94.12 163 LYS A CA 1
ATOM 1228 C C . LYS A 1 163 ? -4.582 -3.518 1.406 1.00 94.12 163 LYS A C 1
ATOM 1230 O O . LYS A 1 163 ? -4.079 -4.624 1.597 1.00 94.12 163 LYS A O 1
ATOM 1235 N N . ALA A 1 164 ? -5.165 -2.788 2.340 1.00 94.75 164 ALA A N 1
ATOM 1236 C CA . ALA A 1 164 ? -5.337 -3.202 3.717 1.00 94.75 164 ALA A CA 1
ATOM 1237 C C . ALA A 1 164 ? -6.828 -3.298 4.027 1.00 94.75 164 ALA A C 1
ATOM 1239 O O . ALA A 1 164 ? 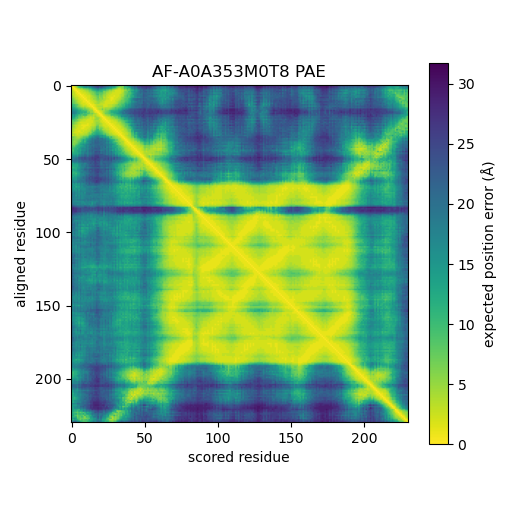-7.603 -2.451 3.586 1.00 94.75 164 ALA A O 1
ATOM 1240 N N . GLN A 1 165 ? -7.208 -4.322 4.775 1.00 95.69 165 GLN A N 1
ATOM 1241 C CA . GLN A 1 165 ? -8.526 -4.442 5.379 1.00 95.69 165 GLN A CA 1
ATOM 1242 C C . GLN A 1 165 ? -8.332 -4.876 6.824 1.00 95.69 165 GLN A C 1
ATOM 1244 O O . GLN A 1 165 ? -7.570 -5.811 7.070 1.00 95.69 165 GLN A O 1
ATOM 1249 N N . SER A 1 166 ? -9.005 -4.202 7.750 1.00 96.31 166 SER A N 1
ATOM 1250 C CA . SER A 1 166 ? -8.870 -4.461 9.179 1.00 96.31 166 SER A CA 1
ATOM 1251 C C . SER A 1 166 ? -10.221 -4.776 9.796 1.00 96.31 166 SER A C 1
ATOM 1253 O O . SER A 1 166 ? -11.224 -4.162 9.443 1.00 96.31 166 SER A O 1
ATOM 1255 N N . GLU A 1 167 ? -10.224 -5.701 10.745 1.00 96.88 167 GLU A N 1
ATOM 1256 C CA . GLU A 1 167 ? -11.367 -6.006 11.600 1.00 96.88 167 GLU A CA 1
ATOM 1257 C C . GLU A 1 167 ? -10.945 -5.906 13.065 1.00 96.88 167 GLU A C 1
ATOM 1259 O O . GLU A 1 167 ? -9.840 -6.311 13.435 1.00 96.88 167 GLU A O 1
ATOM 1264 N N . GLY A 1 168 ? -11.813 -5.332 13.896 1.00 96.69 168 GLY A N 1
ATOM 1265 C CA . GLY A 1 168 ? -11.561 -5.094 15.313 1.00 96.69 168 GLY A CA 1
ATOM 1266 C C . GLY A 1 168 ? -12.496 -5.892 16.203 1.00 96.69 168 GLY A C 1
ATOM 1267 O O . GLY A 1 168 ? -13.700 -5.940 15.970 1.00 96.69 168 GLY A O 1
ATOM 1268 N N . TYR A 1 169 ? -11.944 -6.460 17.267 1.00 97.19 169 TYR A N 1
ATOM 1269 C CA . TYR A 1 169 ? -12.670 -7.240 18.257 1.00 97.19 169 TYR A CA 1
ATOM 1270 C C . TYR A 1 169 ? -12.375 -6.678 19.641 1.00 97.19 169 TYR A C 1
ATOM 1272 O O . TYR A 1 169 ? -11.227 -6.686 20.088 1.00 97.19 169 TYR A O 1
ATOM 1280 N N . VAL A 1 170 ? -13.405 -6.183 20.324 1.00 96.38 170 VAL A N 1
ATOM 1281 C CA . VAL A 1 170 ? -13.278 -5.709 21.705 1.00 96.38 170 VAL A CA 1
ATOM 1282 C C . VAL A 1 170 ? -12.897 -6.884 22.604 1.00 96.38 170 VAL A C 1
ATOM 1284 O O . VAL A 1 170 ? -13.513 -7.949 22.553 1.00 96.38 170 VAL A O 1
ATOM 1287 N N . VAL A 1 171 ? -11.861 -6.704 23.418 1.00 95.62 171 VAL A N 1
ATOM 1288 C CA . VAL A 1 171 ? -11.352 -7.706 24.361 1.00 95.62 171 VAL A CA 1
ATOM 1289 C C . VAL A 1 171 ? -11.002 -7.044 25.696 1.00 95.62 171 VAL A C 1
ATOM 1291 O O . VAL A 1 171 ? -10.960 -5.820 25.809 1.00 95.62 171 VAL A O 1
ATOM 1294 N N . ASN A 1 172 ? -10.735 -7.857 26.721 1.00 93.50 172 ASN A N 1
ATOM 1295 C CA . ASN A 1 172 ? -10.367 -7.383 28.062 1.00 93.50 172 ASN A CA 1
ATOM 1296 C C . ASN A 1 172 ? -11.387 -6.390 28.653 1.00 93.50 172 ASN A C 1
ATOM 1298 O O . ASN A 1 172 ? -10.990 -5.344 29.166 1.00 93.50 172 ASN A O 1
ATOM 1302 N N . ASP A 1 173 ? -12.683 -6.705 28.546 1.00 92.00 173 ASP A N 1
ATOM 1303 C CA . ASP A 1 173 ? -13.785 -5.872 29.053 1.00 92.00 173 ASP A CA 1
ATOM 1304 C C . ASP A 1 173 ? -13.679 -4.409 28.581 1.00 92.00 173 ASP A C 1
ATOM 1306 O O . ASP A 1 173 ? -13.693 -3.474 29.377 1.00 92.00 173 ASP A O 1
ATOM 1310 N N . GLY A 1 174 ? -13.446 -4.215 27.278 1.00 91.38 174 GLY A N 1
ATOM 1311 C CA . GLY A 1 174 ? -13.379 -2.889 26.658 1.00 91.38 174 GLY A CA 1
ATOM 1312 C C . GLY A 1 174 ? -12.056 -2.143 26.832 1.00 91.38 174 GLY A C 1
ATOM 1313 O O . GLY A 1 174 ? -11.895 -1.046 26.303 1.00 91.38 174 GLY A O 1
ATOM 1314 N N . LYS A 1 175 ? -11.070 -2.717 27.529 1.00 93.62 175 LYS A N 1
ATOM 1315 C CA . LYS A 1 175 ? -9.755 -2.074 27.725 1.00 93.62 175 LYS A CA 1
ATOM 1316 C C . LYS A 1 175 ? -8.825 -2.216 26.527 1.00 93.62 175 LYS A C 1
ATOM 1318 O O . LYS A 1 175 ? -7.806 -1.523 26.438 1.00 93.62 175 LYS A O 1
ATOM 1323 N N . SER A 1 176 ? -9.117 -3.149 25.627 1.00 95.38 176 SER A N 1
ATOM 1324 C CA . SER A 1 176 ? -8.290 -3.383 24.452 1.00 95.38 176 SER A CA 1
ATOM 1325 C C . SER A 1 176 ? -9.131 -3.804 23.253 1.00 95.38 176 SER A C 1
ATOM 1327 O O . SER A 1 176 ? -10.217 -4.359 23.395 1.00 95.38 176 SER A O 1
ATOM 1329 N N . VAL A 1 177 ? -8.593 -3.596 22.057 1.00 96.94 177 VAL A N 1
ATOM 1330 C CA . VAL A 1 177 ? -9.179 -4.090 20.809 1.00 96.94 177 VAL A CA 1
ATOM 1331 C C . VAL A 1 177 ? -8.147 -4.963 20.109 1.00 96.94 177 VAL A C 1
ATOM 1333 O O . VAL A 1 177 ? -7.050 -4.505 19.796 1.00 96.94 177 VAL A O 1
ATOM 1336 N N . ARG A 1 178 ? -8.480 -6.231 19.862 1.00 97.94 178 ARG A N 1
ATOM 1337 C CA . ARG A 1 178 ? -7.696 -7.097 18.978 1.00 97.94 178 ARG A CA 1
ATOM 1338 C C . ARG A 1 178 ? -8.007 -6.712 17.539 1.00 97.94 178 ARG A C 1
ATOM 1340 O O . ARG A 1 178 ? -9.165 -6.763 17.143 1.00 97.94 178 ARG A O 1
ATOM 1347 N N . VAL A 1 179 ? -6.988 -6.366 16.764 1.00 98.19 179 VAL A N 1
ATOM 1348 C CA . VAL A 1 179 ? -7.132 -6.033 15.345 1.00 98.19 179 VAL A CA 1
ATOM 1349 C C . VAL A 1 179 ? -6.516 -7.126 14.493 1.00 98.19 179 VAL A C 1
ATOM 1351 O O . VAL A 1 179 ? -5.386 -7.549 14.740 1.00 98.19 179 VAL A O 1
ATOM 1354 N N . GLU A 1 180 ? -7.259 -7.560 13.485 1.00 98.19 180 GLU A N 1
ATOM 1355 C CA . GLU A 1 180 ? -6.817 -8.467 12.433 1.00 98.19 180 GLU A CA 1
ATOM 1356 C C . GLU A 1 180 ? -6.739 -7.686 11.121 1.00 98.19 180 GLU A C 1
ATOM 1358 O O . GLU A 1 180 ? -7.747 -7.223 10.597 1.00 98.19 180 GLU A O 1
ATOM 1363 N N . LEU A 1 181 ? -5.522 -7.507 10.611 1.00 97.94 181 LEU A N 1
ATOM 1364 C CA . LEU A 1 181 ? -5.211 -6.798 9.377 1.00 97.94 181 LEU A CA 1
ATOM 1365 C C . LEU A 1 181 ? -4.845 -7.803 8.284 1.00 97.94 181 LEU A C 1
ATOM 1367 O O . LEU A 1 181 ? -3.849 -8.522 8.390 1.00 97.94 181 LEU A O 1
ATOM 1371 N N . LYS A 1 182 ? -5.591 -7.778 7.182 1.00 98.06 182 LYS A N 1
ATOM 1372 C CA . LYS A 1 182 ? -5.237 -8.444 5.932 1.00 98.06 182 LYS A CA 1
ATOM 1373 C C . LYS A 1 182 ? -4.558 -7.463 4.982 1.00 98.06 182 LYS A C 1
ATOM 1375 O O . LYS A 1 182 ? -5.183 -6.537 4.466 1.00 98.06 182 LYS A O 1
ATOM 1380 N N . LEU A 1 183 ? -3.279 -7.698 4.714 1.00 97.69 183 LEU A N 1
ATOM 1381 C CA . LEU A 1 183 ? -2.485 -6.973 3.730 1.00 97.69 183 LEU A CA 1
ATOM 1382 C C . LEU A 1 183 ? -2.405 -7.788 2.435 1.00 97.69 183 LEU A C 1
ATOM 1384 O O . LEU A 1 183 ? -1.797 -8.856 2.403 1.00 97.69 183 LEU A O 1
ATOM 1388 N N . ALA A 1 184 ? -2.975 -7.266 1.352 1.00 97.31 184 ALA A N 1
ATOM 1389 C CA . ALA A 1 184 ? -3.000 -7.920 0.046 1.00 97.31 184 ALA A CA 1
ATOM 1390 C C . ALA A 1 184 ? -2.465 -7.007 -1.064 1.00 97.31 184 ALA A C 1
ATOM 1392 O O . ALA A 1 184 ? -2.518 -5.782 -0.970 1.00 97.31 184 ALA A O 1
ATOM 1393 N N . GLY A 1 185 ? -1.981 -7.592 -2.161 1.00 94.88 185 GLY A N 1
ATOM 1394 C CA . GLY A 1 185 ? -1.606 -6.839 -3.357 1.00 94.88 185 GLY A CA 1
ATOM 1395 C C . GLY A 1 185 ? -0.318 -7.330 -3.995 1.00 94.88 185 GLY A C 1
ATOM 1396 O O . GLY A 1 185 ? -0.096 -8.534 -4.135 1.00 94.88 185 GLY A O 1
ATOM 1397 N N . ALA A 1 186 ? 0.515 -6.396 -4.449 1.00 95.12 186 ALA A N 1
ATOM 1398 C CA . ALA A 1 186 ? 1.834 -6.727 -4.968 1.00 95.12 186 ALA A CA 1
ATOM 1399 C C . ALA A 1 186 ? 2.823 -5.566 -4.857 1.00 95.12 186 ALA A C 1
ATOM 1401 O O . ALA A 1 186 ? 2.444 -4.398 -4.936 1.00 95.12 186 ALA A O 1
ATOM 1402 N N . ILE A 1 187 ? 4.103 -5.906 -4.779 1.00 95.25 187 ILE A N 1
ATOM 1403 C CA . ILE A 1 187 ? 5.204 -4.993 -5.071 1.00 95.25 187 ILE A CA 1
ATOM 1404 C C . ILE A 1 187 ? 5.636 -5.224 -6.518 1.00 95.25 187 ILE A C 1
ATOM 1406 O O . ILE A 1 187 ? 5.868 -6.358 -6.937 1.00 95.25 187 ILE A O 1
ATOM 1410 N N . LEU A 1 188 ? 5.716 -4.143 -7.290 1.00 93.75 188 LEU A N 1
ATOM 1411 C CA . LEU A 1 188 ? 6.255 -4.156 -8.643 1.00 93.75 188 LEU A CA 1
ATOM 1412 C C . LEU A 1 188 ? 7.700 -3.661 -8.596 1.00 93.75 188 LEU A C 1
ATOM 1414 O O . LEU A 1 188 ? 7.936 -2.527 -8.185 1.00 93.75 188 LEU A O 1
ATOM 1418 N N . LEU A 1 189 ? 8.648 -4.495 -9.019 1.00 93.00 189 LEU A N 1
ATOM 1419 C CA . LEU A 1 189 ? 10.034 -4.085 -9.234 1.00 93.00 189 LEU A CA 1
ATOM 1420 C C . LEU A 1 189 ? 10.247 -3.793 -10.716 1.00 93.00 189 LEU A C 1
ATOM 1422 O O . LEU A 1 189 ? 9.933 -4.627 -11.570 1.00 93.00 189 LEU A O 1
ATOM 1426 N N . ARG A 1 190 ? 10.757 -2.603 -11.026 1.00 87.56 190 ARG A N 1
ATOM 1427 C CA . ARG A 1 190 ? 11.020 -2.163 -12.399 1.00 87.56 190 ARG A CA 1
ATOM 1428 C C . ARG A 1 190 ? 12.491 -1.855 -12.586 1.00 87.56 190 ARG A C 1
ATOM 1430 O O . ARG A 1 190 ? 13.068 -1.097 -11.812 1.00 87.56 190 ARG A O 1
ATOM 1437 N N . ASP A 1 191 ? 13.067 -2.416 -13.637 1.00 83.00 191 ASP A N 1
ATOM 1438 C CA . ASP A 1 191 ? 14.388 -2.012 -14.090 1.00 83.00 191 ASP A CA 1
ATOM 1439 C C . ASP A 1 191 ? 14.268 -0.753 -14.960 1.00 83.00 191 ASP A C 1
ATOM 1441 O O . ASP A 1 191 ? 13.376 -0.652 -15.806 1.00 83.00 191 ASP A O 1
ATOM 1445 N N . HIS A 1 192 ? 15.149 0.216 -14.736 1.00 70.38 192 HIS A N 1
ATOM 1446 C CA . HIS A 1 192 ? 15.245 1.423 -15.548 1.00 70.38 192 HIS A CA 1
ATOM 1447 C C . HIS A 1 192 ? 16.465 1.292 -16.453 1.00 70.38 192 HIS A C 1
ATOM 1449 O O . HIS A 1 192 ? 17.552 1.755 -16.114 1.00 70.38 192 HIS A O 1
ATOM 1455 N N . GLN A 1 193 ? 16.277 0.676 -17.622 1.00 67.44 193 GLN A N 1
ATOM 1456 C CA . GLN A 1 193 ? 17.319 0.614 -18.644 1.00 67.44 193 GLN A CA 1
ATOM 1457 C C . GLN A 1 193 ? 17.053 1.656 -19.734 1.00 67.44 193 GLN A C 1
ATOM 1459 O O . GLN A 1 193 ? 16.149 1.467 -20.561 1.00 67.44 193 GLN A O 1
ATOM 1464 N N . PRO A 1 194 ? 17.811 2.771 -19.748 1.00 66.94 194 PRO A N 1
ATOM 1465 C CA . PRO A 1 194 ? 17.796 3.678 -20.880 1.00 66.94 194 PRO A CA 1
ATOM 1466 C C . PRO A 1 194 ? 18.407 2.962 -22.089 1.00 66.94 194 PRO A C 1
ATOM 1468 O O . PRO A 1 194 ? 19.562 2.541 -22.068 1.00 66.94 194 PRO A O 1
ATOM 1471 N N . LEU A 1 195 ? 17.625 2.820 -23.153 1.00 71.31 195 LEU A N 1
ATOM 1472 C CA . LEU A 1 195 ? 18.072 2.275 -24.424 1.00 71.31 195 LEU A CA 1
ATOM 1473 C C . LEU A 1 195 ? 18.519 3.429 -25.323 1.00 71.31 195 LEU A C 1
ATOM 1475 O O . LEU A 1 195 ? 17.711 4.283 -25.683 1.00 71.31 195 LEU A O 1
ATOM 1479 N N . GLN A 1 196 ? 19.790 3.461 -25.719 1.00 75.69 196 GLN A N 1
ATOM 1480 C CA . GLN A 1 196 ? 20.257 4.417 -26.721 1.00 75.69 196 GLN A CA 1
ATOM 1481 C C . GLN A 1 196 ? 19.987 3.872 -28.126 1.00 75.69 196 GLN A C 1
ATOM 1483 O O . GLN A 1 196 ? 20.523 2.835 -28.511 1.00 75.69 196 GLN A O 1
ATOM 1488 N N . ILE A 1 197 ? 19.184 4.594 -28.904 1.00 80.44 197 ILE A N 1
ATOM 1489 C CA . ILE A 1 197 ? 18.952 4.312 -30.320 1.00 80.44 197 ILE A CA 1
ATOM 1490 C C . ILE A 1 197 ? 19.780 5.275 -31.161 1.00 80.44 197 ILE A C 1
ATOM 1492 O O . ILE A 1 197 ? 19.590 6.488 -31.088 1.00 80.44 197 ILE A O 1
ATOM 1496 N N . LEU A 1 198 ? 20.660 4.736 -32.004 1.00 81.81 198 LEU A N 1
ATOM 1497 C CA . LEU A 1 198 ? 21.364 5.528 -33.010 1.00 81.81 198 LEU A CA 1
ATOM 1498 C C . LEU A 1 198 ? 20.421 5.843 -34.173 1.00 81.81 198 LEU A C 1
ATOM 1500 O O . LEU A 1 198 ? 19.810 4.948 -34.760 1.00 81.81 198 LEU A O 1
ATOM 1504 N N . THR A 1 199 ? 20.312 7.126 -34.503 1.00 81.50 199 THR A N 1
ATOM 1505 C CA . THR A 1 199 ? 19.468 7.621 -35.602 1.00 81.50 199 THR A CA 1
ATOM 1506 C C . THR A 1 199 ? 20.306 8.117 -36.773 1.00 81.50 199 THR A C 1
ATOM 1508 O O . THR A 1 199 ? 19.862 8.026 -37.919 1.00 81.50 199 THR A O 1
ATOM 1511 N N . GLU A 1 200 ? 21.542 8.549 -36.511 1.00 81.38 200 GLU A N 1
ATOM 1512 C CA . GLU A 1 200 ? 22.513 8.959 -37.522 1.00 81.38 200 GLU A CA 1
ATOM 1513 C C . GLU A 1 200 ? 23.910 8.412 -37.210 1.00 81.38 200 GLU A C 1
ATOM 1515 O O . GLU A 1 200 ? 24.352 8.383 -36.060 1.00 81.38 200 GLU A O 1
ATOM 1520 N N . ILE A 1 201 ? 24.630 8.016 -38.261 1.00 80.44 201 ILE A N 1
ATOM 1521 C CA . ILE A 1 201 ? 26.073 7.758 -38.234 1.00 80.44 201 ILE A CA 1
ATOM 1522 C C . ILE A 1 201 ? 26.664 8.502 -39.427 1.00 80.44 201 ILE A C 1
ATOM 1524 O O . ILE A 1 201 ? 26.187 8.370 -40.552 1.00 80.44 201 ILE A O 1
ATOM 1528 N N . THR A 1 202 ? 27.713 9.279 -39.183 1.00 77.75 202 THR A N 1
ATOM 1529 C CA . THR A 1 202 ? 28.427 10.047 -40.205 1.00 77.75 202 THR A CA 1
ATOM 1530 C C . THR A 1 202 ? 29.922 9.754 -40.143 1.00 77.75 202 THR A C 1
ATOM 1532 O O . THR A 1 202 ? 30.476 9.482 -39.076 1.00 77.75 202 THR A O 1
ATOM 1535 N N . ALA A 1 203 ? 30.583 9.816 -41.299 1.00 77.06 203 ALA A N 1
ATOM 1536 C CA . ALA A 1 203 ? 32.028 9.676 -41.425 1.0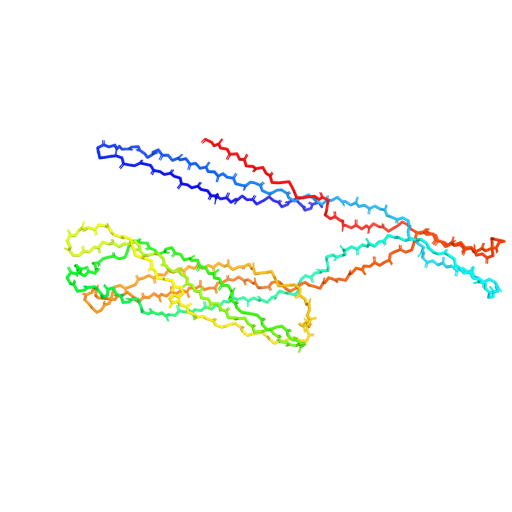0 77.06 203 ALA A CA 1
ATOM 1537 C C . ALA A 1 203 ? 32.572 10.640 -42.491 1.00 77.06 203 ALA A C 1
ATOM 1539 O O . ALA A 1 203 ? 31.864 10.945 -43.457 1.00 77.06 203 ALA A O 1
ATOM 1540 N N . PRO A 1 204 ? 33.831 11.099 -42.365 1.00 74.06 204 PRO A N 1
ATOM 1541 C CA . PRO A 1 204 ? 34.483 11.890 -43.402 1.00 74.06 204 PRO A CA 1
ATOM 1542 C C . PRO A 1 204 ? 34.453 11.181 -44.765 1.00 74.06 204 PRO A C 1
ATOM 1544 O O . PRO A 1 204 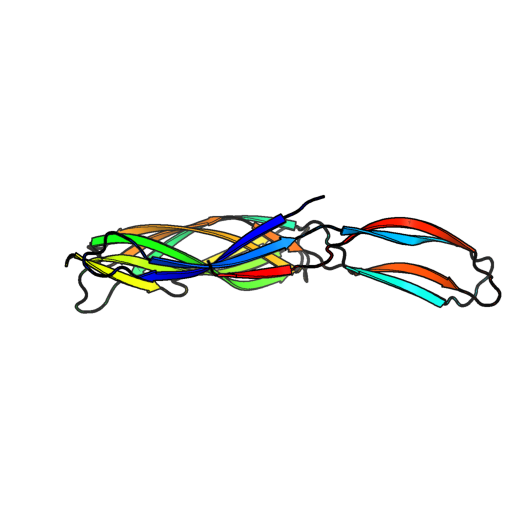? 34.818 10.013 -44.876 1.00 74.06 204 PRO A O 1
ATOM 1547 N N . GLY A 1 205 ? 34.026 11.896 -45.809 1.00 72.81 205 GLY A N 1
ATOM 1548 C CA . GLY A 1 205 ? 34.017 11.380 -47.182 1.00 72.81 205 GLY A CA 1
ATOM 1549 C C . GLY A 1 205 ? 32.926 10.348 -47.495 1.00 72.81 205 GLY A C 1
ATOM 1550 O O . GLY A 1 205 ? 33.097 9.597 -48.448 1.00 72.81 205 GLY A O 1
ATOM 1551 N N . ASN A 1 206 ? 31.833 10.295 -46.720 1.00 66.12 206 ASN A N 1
ATOM 1552 C CA . ASN A 1 206 ? 30.691 9.388 -46.938 1.00 66.12 206 ASN A CA 1
ATOM 1553 C C . ASN A 1 206 ? 31.076 7.897 -47.005 1.00 66.12 206 ASN A C 1
ATOM 1555 O O . ASN A 1 206 ? 30.463 7.119 -47.726 1.00 66.12 206 ASN A O 1
ATOM 1559 N N . GLN A 1 207 ? 32.089 7.483 -46.240 1.00 73.44 207 GLN A N 1
ATOM 1560 C CA . GLN A 1 207 ? 32.618 6.110 -46.255 1.00 73.44 207 GLN A CA 1
ATOM 1561 C C . GLN A 1 207 ? 31.784 5.102 -45.447 1.00 73.44 207 GLN A C 1
ATOM 1563 O O . GLN A 1 207 ? 32.267 4.019 -45.117 1.00 73.44 207 GLN A O 1
ATOM 1568 N N . VAL A 1 208 ? 30.557 5.475 -45.086 1.00 74.62 208 VAL A N 1
ATOM 1569 C CA . VAL A 1 208 ? 29.650 4.659 -44.282 1.00 74.62 208 VAL A CA 1
ATOM 1570 C C . VAL A 1 208 ? 28.304 4.630 -44.971 1.00 74.62 208 VAL A C 1
ATOM 1572 O O . VAL A 1 208 ? 27.685 5.673 -45.185 1.00 74.62 208 VAL A O 1
ATOM 1575 N N . GLU A 1 209 ? 27.847 3.425 -45.277 1.00 76.56 209 GLU A N 1
ATOM 1576 C CA . GLU A 1 209 ? 26.488 3.182 -45.738 1.00 76.56 209 GLU A CA 1
ATOM 1577 C C . GLU A 1 209 ? 25.666 2.652 -44.562 1.00 76.56 209 GLU A C 1
ATOM 1579 O O . GLU A 1 209 ? 26.044 1.670 -43.921 1.00 76.56 209 GLU A O 1
ATOM 1584 N N . VAL A 1 210 ? 24.549 3.319 -44.260 1.00 80.56 210 VAL A N 1
ATOM 1585 C CA . VAL A 1 210 ? 23.646 2.945 -43.162 1.00 80.56 210 VAL A CA 1
ATOM 1586 C C . VAL A 1 210 ? 22.310 2.458 -43.696 1.00 80.56 210 VAL A C 1
ATOM 1588 O O . VAL A 1 210 ? 21.710 3.080 -44.576 1.00 80.56 210 VAL A O 1
ATOM 1591 N N . ARG A 1 211 ? 21.795 1.382 -43.104 1.00 79.19 211 ARG A N 1
ATOM 1592 C CA . ARG A 1 211 ? 20.410 0.950 -43.285 1.00 79.19 211 ARG A CA 1
ATOM 1593 C C . ARG A 1 211 ? 19.595 1.381 -42.073 1.00 79.19 211 ARG A C 1
ATOM 1595 O O . ARG A 1 211 ? 19.986 1.139 -40.932 1.00 79.19 211 ARG A O 1
ATOM 1602 N N . LYS A 1 212 ? 18.454 2.024 -42.330 1.00 80.06 212 LYS A N 1
ATOM 1603 C CA . LYS A 1 212 ? 17.516 2.459 -41.290 1.00 80.06 212 LYS A CA 1
ATOM 1604 C C . LYS A 1 212 ? 16.200 1.713 -41.402 1.00 80.06 212 LYS A C 1
ATOM 1606 O O . LYS A 1 212 ? 15.660 1.579 -42.499 1.00 80.06 212 LYS A O 1
ATOM 1611 N N . GLU A 1 213 ? 15.663 1.311 -40.263 1.00 75.88 213 GLU A N 1
ATOM 1612 C CA . GLU A 1 213 ? 14.363 0.658 -40.150 1.00 75.88 213 GLU A CA 1
ATOM 1613 C C . GLU A 1 213 ? 13.451 1.449 -39.212 1.00 75.88 213 GLU A C 1
ATOM 1615 O O . GLU A 1 213 ? 13.908 2.141 -38.300 1.00 75.88 213 GLU A O 1
ATOM 1620 N N . LEU A 1 214 ? 12.144 1.400 -39.479 1.00 69.56 214 LEU A N 1
ATOM 1621 C CA . LEU A 1 214 ? 11.145 2.017 -38.612 1.00 69.56 214 LEU A CA 1
ATOM 1622 C C . LEU A 1 214 ? 10.913 1.104 -37.413 1.00 69.56 214 LEU A C 1
ATOM 1624 O O . LEU A 1 214 ? 10.397 -0.001 -37.562 1.00 69.56 214 LEU A O 1
ATOM 1628 N N . VAL A 1 215 ? 11.262 1.594 -36.232 1.00 65.00 215 VAL A N 1
ATOM 1629 C CA . VAL A 1 215 ? 10.988 0.928 -34.964 1.00 65.00 215 VAL A CA 1
ATOM 1630 C C . VAL A 1 215 ? 9.843 1.671 -34.291 1.00 65.00 215 VAL A C 1
ATOM 1632 O O . VAL A 1 215 ? 9.924 2.878 -34.048 1.00 65.00 215 VAL A O 1
ATOM 1635 N N . ALA A 1 216 ? 8.750 0.958 -34.027 1.00 58.16 216 ALA A N 1
ATOM 1636 C CA . ALA A 1 216 ? 7.670 1.462 -33.192 1.00 58.16 216 ALA A CA 1
ATOM 1637 C C . ALA A 1 216 ? 8.062 1.288 -31.724 1.00 58.16 216 ALA A C 1
ATOM 1639 O O . ALA A 1 216 ? 8.471 0.204 -31.311 1.00 58.16 216 ALA A O 1
ATOM 1640 N N . VAL A 1 217 ? 7.952 2.364 -30.955 1.00 58.22 217 VAL A N 1
ATOM 1641 C CA . VAL A 1 217 ? 8.210 2.375 -29.521 1.00 58.22 217 VAL A CA 1
ATOM 1642 C C . VAL A 1 217 ? 6.956 2.888 -28.838 1.00 58.22 217 VAL A C 1
ATOM 1644 O O . VAL A 1 217 ? 6.482 3.995 -29.114 1.00 58.22 217 VAL A O 1
ATOM 1647 N N . ASP A 1 218 ? 6.439 2.087 -27.917 1.00 50.50 218 ASP A N 1
ATOM 1648 C CA . ASP A 1 218 ? 5.369 2.516 -27.032 1.00 50.50 218 ASP A CA 1
ATOM 1649 C C . ASP A 1 218 ? 5.976 3.432 -25.967 1.00 50.50 218 ASP A C 1
ATOM 1651 O O . ASP A 1 218 ? 6.802 3.016 -25.151 1.00 50.50 218 ASP A O 1
ATOM 1655 N N . SER A 1 219 ? 5.615 4.713 -26.015 1.00 43.03 219 SER A N 1
ATOM 1656 C CA . SER A 1 219 ? 6.071 5.719 -25.063 1.00 43.03 219 SER A CA 1
ATOM 1657 C C . SER A 1 219 ? 4.867 6.336 -24.362 1.00 43.03 219 SER A C 1
ATOM 1659 O O . SER A 1 219 ? 3.849 6.652 -24.981 1.00 43.03 219 SER A O 1
ATOM 1661 N N . PHE A 1 220 ? 4.965 6.517 -23.046 1.00 44.19 220 PHE A N 1
ATOM 1662 C CA . PHE A 1 220 ? 3.942 7.238 -22.301 1.00 44.19 220 PHE A CA 1
ATOM 1663 C C . PHE A 1 220 ? 4.215 8.728 -22.405 1.00 44.19 220 PHE A C 1
ATOM 1665 O O . PHE A 1 220 ? 5.149 9.259 -21.803 1.00 44.19 220 PHE A O 1
ATOM 1672 N N . VAL A 1 221 ? 3.373 9.403 -23.176 1.00 42.62 221 VAL A N 1
ATOM 1673 C CA . VAL A 1 221 ? 3.441 10.843 -23.351 1.00 42.62 221 VAL A CA 1
ATOM 1674 C C . VAL A 1 221 ? 2.415 11.456 -22.409 1.00 42.62 221 VAL A C 1
ATOM 1676 O O . VAL A 1 221 ? 1.250 11.622 -22.754 1.00 42.62 221 VAL A O 1
ATOM 1679 N N . ASN A 1 222 ? 2.910 11.839 -21.231 1.00 38.47 222 ASN A N 1
ATOM 1680 C CA . ASN A 1 222 ? 2.295 12.802 -20.315 1.00 38.47 222 ASN A CA 1
ATOM 1681 C C . ASN A 1 222 ? 1.253 12.253 -19.311 1.00 38.47 222 ASN A C 1
ATOM 1683 O O . ASN A 1 222 ? 0.379 11.456 -19.640 1.00 38.47 222 ASN A O 1
ATOM 1687 N N . ARG A 1 223 ? 1.336 12.748 -18.066 1.00 43.41 223 ARG A N 1
ATOM 1688 C CA . ARG A 1 223 ? 0.329 12.586 -17.005 1.00 43.41 223 ARG A CA 1
ATOM 1689 C C . ARG A 1 223 ? -0.276 13.961 -16.767 1.00 43.41 223 ARG A C 1
ATOM 1691 O O . ARG A 1 223 ? 0.418 14.868 -16.317 1.00 43.41 223 ARG A O 1
ATOM 1698 N N . LYS A 1 224 ? -1.561 14.117 -17.076 1.00 44.31 224 LYS A N 1
ATOM 1699 C CA . LYS A 1 224 ? -2.304 15.337 -16.756 1.00 44.31 224 LYS A CA 1
ATOM 1700 C C . LYS A 1 224 ? -3.146 15.072 -15.514 1.00 44.31 224 LYS A C 1
ATOM 1702 O O . LYS A 1 224 ? -4.034 14.226 -15.552 1.00 44.31 224 LYS A O 1
ATOM 1707 N N . GLU A 1 225 ? -2.846 15.782 -14.435 1.00 47.50 225 GLU A N 1
ATOM 1708 C CA . GLU A 1 225 ? -3.694 15.833 -13.246 1.00 47.50 225 GLU A CA 1
ATOM 1709 C C . GLU A 1 225 ? -4.596 17.058 -13.337 1.00 47.50 225 GLU A C 1
ATOM 1711 O O . GLU A 1 225 ? -4.136 18.172 -13.598 1.00 47.50 225 GLU A O 1
ATOM 1716 N N . GLN A 1 226 ? -5.896 16.839 -13.164 1.00 56.31 226 GLN A N 1
ATOM 1717 C CA . GLN A 1 226 ? -6.868 17.905 -12.973 1.00 56.31 226 GLN A CA 1
ATOM 1718 C C . GLN A 1 226 ? -7.532 17.710 -11.616 1.00 56.31 226 GLN A C 1
ATOM 1720 O O . GLN A 1 226 ? -7.999 16.616 -11.297 1.00 56.31 226 GLN A O 1
ATOM 1725 N N . GLN A 1 227 ? -7.550 18.787 -10.837 1.00 53.88 227 GLN A N 1
ATOM 1726 C CA . GLN A 1 227 ? -8.377 18.903 -9.646 1.00 53.88 227 GLN A CA 1
ATOM 1727 C C . GLN A 1 227 ? -9.715 19.506 -10.055 1.00 53.88 227 GLN A C 1
ATOM 1729 O O . GLN A 1 227 ? -9.754 20.496 -10.791 1.00 53.88 227 GLN A O 1
ATOM 1734 N N . ALA A 1 228 ? -10.794 18.891 -9.589 1.00 58.38 228 ALA A N 1
ATOM 1735 C CA . ALA A 1 228 ? -12.138 19.423 -9.714 1.00 58.38 228 ALA A CA 1
ATOM 1736 C C . ALA A 1 228 ? -12.768 19.502 -8.322 1.00 58.38 228 ALA A C 1
ATOM 1738 O O . ALA A 1 228 ? -12.602 18.588 -7.510 1.00 58.38 228 ALA A O 1
ATOM 1739 N N . THR A 1 229 ? -13.473 20.599 -8.078 1.00 50.66 229 THR A N 1
ATOM 1740 C CA . THR A 1 229 ? -14.374 20.800 -6.943 1.00 50.66 229 THR A CA 1
ATOM 1741 C C . THR A 1 229 ? -15.803 20.619 -7.445 1.00 50.66 229 THR A C 1
ATOM 1743 O O . THR A 1 229 ? -16.150 21.162 -8.499 1.00 50.66 229 THR A O 1
ATOM 1746 N N . ALA A 1 230 ? -16.583 19.806 -6.735 1.00 52.81 230 ALA A N 1
ATOM 1747 C CA . ALA A 1 230 ? -18.008 19.598 -6.978 1.00 52.81 230 ALA A CA 1
ATOM 1748 C C . ALA A 1 230 ? -18.821 20.353 -5.929 1.00 52.81 230 ALA A C 1
ATOM 1750 O O . ALA A 1 230 ? -18.341 20.386 -4.778 1.00 52.81 230 ALA A O 1
#

Radius of gyration: 27.68 Å; Cα contacts (8 Å, |Δi|>4): 526; chains: 1; bounding box: 70×36×81 Å

Nearest PDB structures (foldseek):
  7m6p-assembly1_A  TM=2.741E-01  e=2.892E-01  Danio rerio
  8fe1-assembly1_C  TM=1.568E-01  e=1.020E-01  Danio rerio
  2n8x-assembly1_A  TM=4.014E-01  e=4.665E+00  Pseudomonas aeruginosa PAO1
  6cb8-assembly1_A  TM=1.605E-01  e=1.816E+00  Mus musculus

Secondary structure (DSSP, 8-state):
--EEEEEEEEEEEEE--TT-S--EEEEEEEEEEEEEEEEEEEEEEEEEESS----EEEEEEEE--PPPEEEEEEEEEEEEEE---TTPPPEEEEEEEEEEEEEEEEEEETTEEEEEEEEEEEEEEEETTS-EEEEEEEEEEEEEEEEE-TT--TTPEEEEEEEEEEEEEEETTTTEEEEEEEEEEEEEEE---EEEEEEEEE-GGG-EEEEEEEEEEEEEEEEEEEEEE-

Foldseek 3Di:
DDKDKDKDWPDWDWDDDPPDPDIDIWTKMKIKIWDKDKDKAWFFPDKDFPDDFDKDFDWDWDFAWPFWDKAWDWDKFKDKAFPDDDPDAFFDFWPDKDKDKDWDDWDFAQFKIKIKIAIKIWTFTAGPVRDTDIDIDPRRTIDMDMGGGNPGHPPWDKDDDKDKDKDWDQDPRRRMIMIMIIITDIITTTDGDTDITTRDMDTPPRSMDTDIDIDIDTDTDDIDIDIDID

Mean predicted aligned error: 12.71 Å